Protein AF-A0A7S2GNR3-F1 (afdb_monomer_lite)

Structure (mmCIF, N/CA/C/O backbone):
data_AF-A0A7S2GNR3-F1
#
_entry.id   AF-A0A7S2GNR3-F1
#
loop_
_atom_site.group_PDB
_atom_site.id
_atom_site.type_symbol
_atom_site.label_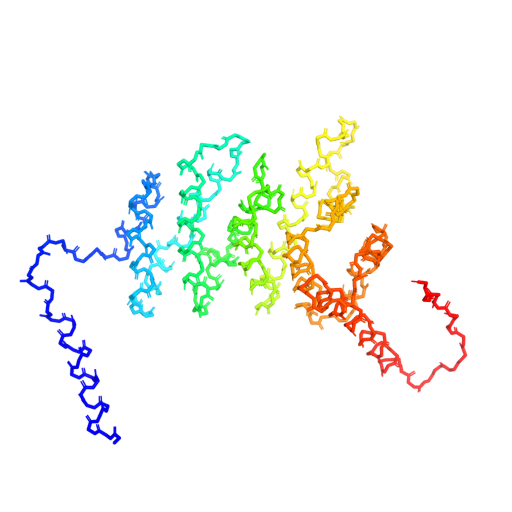atom_id
_atom_site.label_alt_id
_atom_site.label_comp_id
_atom_site.label_asym_id
_atom_site.label_entity_id
_atom_site.label_seq_id
_atom_site.pdbx_PDB_ins_code
_atom_site.Cartn_x
_atom_site.Cartn_y
_atom_site.Cartn_z
_atom_site.occupancy
_atom_site.B_iso_or_equiv
_atom_site.auth_seq_id
_atom_site.auth_comp_id
_atom_site.auth_asym_id
_atom_site.auth_atom_id
_atom_site.pdbx_PDB_model_num
ATOM 1 N N . PRO A 1 1 ? 11.952 -27.493 30.219 1.00 56.25 1 PRO A N 1
ATOM 2 C CA . PRO A 1 1 ? 10.932 -27.307 29.152 1.00 56.25 1 PRO A CA 1
ATOM 3 C C . PRO A 1 1 ? 9.470 -27.302 29.653 1.00 56.25 1 PRO A C 1
ATOM 5 O O . PRO A 1 1 ? 8.784 -26.303 29.473 1.00 56.25 1 PRO A O 1
ATOM 8 N N . ALA A 1 2 ? 8.986 -28.364 30.315 1.00 43.66 2 ALA A N 1
ATOM 9 C CA . ALA A 1 2 ? 7.593 -28.441 30.796 1.00 43.66 2 ALA A CA 1
ATOM 10 C C . ALA A 1 2 ? 7.294 -27.525 32.006 1.00 43.66 2 ALA A C 1
ATOM 12 O O . ALA A 1 2 ? 6.233 -26.910 32.072 1.00 43.66 2 ALA A O 1
ATOM 13 N N . LEU A 1 3 ? 8.254 -27.370 32.926 1.00 43.47 3 LEU A N 1
ATOM 14 C CA . LEU A 1 3 ? 8.173 -26.428 34.055 1.00 43.47 3 LEU A CA 1
ATOM 15 C C . LEU A 1 3 ? 8.111 -24.967 33.590 1.00 43.47 3 LEU A C 1
ATOM 17 O O . LEU A 1 3 ? 7.286 -24.207 34.077 1.00 43.47 3 LEU A O 1
ATOM 21 N N . GLN A 1 4 ? 8.889 -24.619 32.566 1.00 47.41 4 GLN A N 1
ATOM 22 C CA . GLN A 1 4 ? 8.918 -23.280 31.975 1.00 47.41 4 GLN A CA 1
ATOM 23 C C . GLN A 1 4 ? 7.599 -22.945 31.258 1.00 47.41 4 GLN A C 1
ATOM 25 O O . GLN A 1 4 ? 7.071 -21.854 31.424 1.00 47.41 4 GLN A O 1
ATOM 30 N N . LYS A 1 5 ? 6.987 -23.912 30.552 1.00 50.81 5 LYS A N 1
ATOM 31 C CA . LYS A 1 5 ? 5.621 -23.762 30.009 1.00 50.81 5 LYS A CA 1
ATOM 32 C C . LYS A 1 5 ? 4.578 -23.563 31.110 1.00 50.81 5 LYS A C 1
ATOM 34 O O . LYS A 1 5 ? 3.685 -22.738 30.961 1.00 50.81 5 LYS A O 1
ATOM 39 N N . ARG A 1 6 ? 4.696 -24.285 32.228 1.00 49.25 6 ARG A N 1
ATOM 40 C CA . ARG A 1 6 ? 3.775 -24.162 33.367 1.00 49.25 6 ARG A CA 1
ATOM 41 C C . ARG A 1 6 ? 3.927 -22.824 34.097 1.00 49.25 6 ARG A C 1
ATOM 43 O O . ARG A 1 6 ? 2.931 -22.291 34.570 1.00 49.25 6 ARG A O 1
ATOM 50 N N . GLU A 1 7 ? 5.134 -22.272 34.169 1.00 55.88 7 GLU A N 1
ATOM 51 C CA . GLU A 1 7 ? 5.370 -20.927 34.706 1.00 55.88 7 GLU A CA 1
ATOM 52 C C . GLU A 1 7 ? 4.909 -19.823 33.752 1.00 55.88 7 GLU A C 1
ATOM 54 O O . GLU A 1 7 ? 4.290 -18.871 34.214 1.00 55.88 7 GLU A O 1
ATOM 59 N N . MET A 1 8 ? 5.082 -19.985 32.435 1.00 59.69 8 MET A N 1
ATOM 60 C CA . MET A 1 8 ? 4.515 -19.063 31.441 1.00 59.69 8 MET A CA 1
ATOM 61 C C . MET A 1 8 ? 2.981 -19.058 31.473 1.00 59.69 8 MET A C 1
ATOM 63 O O . MET A 1 8 ? 2.379 -17.991 31.476 1.00 59.69 8 MET A O 1
ATOM 67 N N . LEU A 1 9 ? 2.341 -20.228 31.591 1.00 52.69 9 LEU A N 1
ATOM 68 C CA . LEU A 1 9 ? 0.882 -20.345 31.733 1.00 52.69 9 LEU A CA 1
ATOM 69 C C . LEU A 1 9 ? 0.372 -19.743 33.050 1.00 52.69 9 LEU A C 1
ATOM 71 O O . LEU A 1 9 ? -0.677 -19.105 33.073 1.00 52.69 9 LEU A O 1
ATOM 75 N N . LYS A 1 10 ? 1.123 -19.899 34.148 1.00 49.62 10 LYS A N 1
ATOM 76 C CA . LYS A 1 10 ? 0.817 -19.220 35.415 1.00 49.62 10 LYS A CA 1
ATOM 77 C C . LYS A 1 10 ? 1.000 -17.709 35.304 1.00 49.62 10 LYS A C 1
ATOM 79 O O . LYS A 1 10 ? 0.177 -16.984 35.842 1.00 49.62 10 LYS A O 1
ATOM 84 N N . GLY A 1 11 ? 2.031 -17.241 34.599 1.00 50.09 11 GLY A N 1
ATOM 85 C CA . GLY A 1 11 ? 2.239 -15.826 34.292 1.00 50.09 11 GLY A CA 1
ATOM 86 C C . GLY A 1 11 ? 1.092 -15.242 33.470 1.00 50.09 11 GLY A C 1
ATOM 87 O O . GLY A 1 11 ? 0.611 -14.164 33.795 1.00 50.09 11 GLY A O 1
ATOM 88 N N . PHE A 1 12 ? 0.589 -15.991 32.487 1.00 51.47 12 PHE A N 1
ATOM 89 C CA . PHE A 1 12 ? -0.576 -15.628 31.674 1.00 51.47 12 PHE A CA 1
ATOM 90 C C . PHE A 1 12 ? -1.857 -15.535 32.522 1.00 51.47 12 PHE A C 1
ATOM 92 O O . PHE A 1 12 ? -2.560 -14.530 32.493 1.00 51.47 12 PHE A O 1
ATOM 99 N N . ALA A 1 13 ? -2.107 -16.533 33.377 1.00 44.81 13 ALA A N 1
ATOM 100 C CA . ALA A 1 13 ? -3.254 -16.542 34.288 1.00 44.81 13 ALA A CA 1
ATOM 101 C C . ALA A 1 13 ? -3.162 -15.486 35.410 1.00 44.81 13 ALA A C 1
ATOM 103 O O . ALA A 1 13 ? -4.184 -15.007 35.895 1.00 44.81 13 ALA A O 1
ATOM 104 N N . LEU A 1 14 ? -1.948 -15.119 35.837 1.00 45.69 14 LEU A N 1
ATOM 105 C CA . LEU A 1 14 ? -1.708 -14.071 36.835 1.00 45.69 14 LEU A CA 1
ATOM 106 C C . LEU A 1 14 ? -1.802 -12.666 36.235 1.00 45.69 14 LEU A C 1
ATOM 108 O O . LEU A 1 14 ? -2.233 -11.759 36.940 1.00 45.69 14 LEU A O 1
ATOM 112 N N . LYS A 1 15 ? -1.436 -12.482 34.960 1.00 46.03 15 LYS A N 1
ATOM 113 C CA . LYS A 1 15 ? -1.605 -11.207 34.248 1.00 46.03 15 LYS A CA 1
ATOM 114 C C . LYS A 1 15 ? -3.089 -10.887 34.049 1.00 46.03 15 LYS A C 1
ATOM 116 O O . LYS A 1 15 ? -3.489 -9.766 34.320 1.00 46.03 15 LYS A O 1
ATOM 121 N N . ASN A 1 16 ? -3.914 -11.904 33.786 1.00 44.72 16 ASN A N 1
ATOM 122 C CA . ASN A 1 16 ? -5.377 -11.769 33.769 1.00 44.72 16 ASN A CA 1
ATOM 123 C C . ASN A 1 16 ? -6.007 -11.428 35.138 1.00 44.72 16 ASN A C 1
ATOM 125 O O . ASN A 1 16 ? -7.174 -11.063 35.180 1.00 44.72 16 ASN A O 1
ATOM 129 N N . ASN A 1 17 ? -5.274 -11.554 36.253 1.00 38.78 17 ASN A N 1
ATOM 130 C CA . ASN A 1 17 ? -5.811 -11.384 37.613 1.00 38.78 17 ASN A CA 1
ATOM 131 C C . ASN A 1 17 ? -5.160 -10.245 38.424 1.00 38.78 17 ASN A C 1
ATOM 133 O O . ASN A 1 17 ? -5.533 -10.054 39.580 1.00 38.78 17 ASN A O 1
ATOM 137 N N . ARG A 1 18 ? -4.174 -9.512 37.885 1.00 40.47 18 ARG A N 1
ATOM 138 C CA . ARG A 1 18 ? -3.419 -8.482 38.636 1.00 40.47 18 ARG A CA 1
ATOM 139 C C . ARG A 1 18 ? -3.789 -7.025 38.335 1.00 40.47 18 ARG A C 1
ATOM 141 O O . ARG A 1 18 ? -3.204 -6.146 38.960 1.00 40.47 18 ARG A O 1
ATOM 148 N N . ASP A 1 19 ? -4.803 -6.764 37.516 1.00 46.38 19 ASP A N 1
ATOM 149 C CA . ASP A 1 19 ? -5.304 -5.405 37.231 1.00 46.38 19 ASP A CA 1
ATOM 150 C C . ASP A 1 19 ? -6.353 -4.902 38.245 1.00 46.38 19 ASP A C 1
ATOM 152 O O . ASP A 1 19 ? -7.371 -4.316 37.892 1.00 46.38 19 ASP A O 1
ATOM 156 N N . THR A 1 20 ? -6.120 -5.097 39.545 1.00 44.34 20 THR A N 1
ATOM 157 C CA . THR A 1 20 ? -6.990 -4.540 40.606 1.00 44.34 20 THR A CA 1
ATOM 158 C C . THR A 1 20 ? -6.303 -3.430 41.399 1.00 44.34 20 THR A C 1
ATOM 160 O O . THR A 1 20 ? -6.418 -3.382 42.623 1.00 44.34 20 THR A O 1
ATOM 163 N N . GLY A 1 21 ? -5.542 -2.565 40.723 1.00 40.94 21 GLY A N 1
ATOM 164 C CA . GLY A 1 21 ? -4.659 -1.612 41.399 1.00 40.94 21 GLY A CA 1
ATOM 165 C C . GLY A 1 21 ? -4.441 -0.254 40.740 1.00 40.94 21 GLY A C 1
ATOM 166 O O . GLY A 1 21 ? -3.500 0.405 41.147 1.00 40.94 21 GLY A O 1
ATOM 167 N N . ASP A 1 22 ? -5.253 0.151 39.760 1.00 40.34 22 ASP A N 1
ATOM 168 C CA . ASP A 1 22 ? -5.564 1.555 39.424 1.00 40.34 22 ASP A CA 1
ATOM 169 C C . ASP A 1 22 ? -6.717 1.511 38.404 1.00 40.34 22 ASP A C 1
ATOM 171 O O . ASP A 1 22 ? -6.525 1.094 37.263 1.00 40.34 22 ASP A O 1
ATOM 175 N N . SER A 1 23 ? -7.956 1.779 38.829 1.00 40.22 23 SER A N 1
ATOM 176 C CA . SER A 1 23 ? -9.171 1.432 38.069 1.00 40.22 23 SER A CA 1
ATOM 177 C C . SER A 1 23 ? -9.417 2.330 36.846 1.00 40.22 23 SER A C 1
ATOM 179 O O . SER A 1 23 ? -10.419 3.040 36.780 1.00 40.22 23 SER A O 1
ATOM 181 N N . ARG A 1 24 ? -8.570 2.244 35.816 1.00 51.00 24 ARG A N 1
ATOM 182 C CA . ARG A 1 24 ? -9.073 2.293 34.439 1.00 51.00 24 ARG A CA 1
ATOM 183 C C . ARG A 1 24 ? -9.511 0.877 34.109 1.00 51.00 24 ARG A C 1
ATOM 185 O O . ARG A 1 24 ? -8.681 0.011 33.862 1.00 51.00 24 ARG A O 1
ATOM 192 N N . ARG A 1 25 ? -10.820 0.626 34.190 1.00 61.62 25 ARG A N 1
ATOM 193 C CA . ARG A 1 25 ? -11.425 -0.614 33.689 1.00 61.62 25 ARG A CA 1
ATOM 194 C C . ARG A 1 25 ? -10.831 -0.887 32.304 1.00 61.62 25 ARG A C 1
ATOM 196 O O . ARG A 1 25 ? -10.897 0.003 31.458 1.00 61.62 25 ARG A O 1
ATOM 203 N N . ALA A 1 26 ? -10.225 -2.060 32.107 1.00 69.25 26 ALA A N 1
ATOM 204 C CA . ALA A 1 26 ? -9.748 -2.463 30.790 1.00 69.25 26 ALA A CA 1
ATOM 205 C C . ALA A 1 26 ? -10.932 -2.358 29.823 1.00 69.25 26 ALA A C 1
ATOM 207 O O . ALA A 1 26 ? -11.971 -2.985 30.054 1.00 69.25 26 ALA A O 1
ATOM 208 N N . ARG A 1 27 ? -10.813 -1.477 28.826 1.00 83.94 27 ARG A N 1
ATOM 209 C CA . ARG A 1 27 ? -11.884 -1.244 27.859 1.00 83.94 27 ARG A CA 1
ATOM 210 C C . ARG A 1 27 ? -12.087 -2.502 27.031 1.00 83.94 27 ARG A C 1
ATOM 212 O O . ARG A 1 27 ? -11.126 -3.146 26.609 1.00 83.94 27 ARG A O 1
ATOM 219 N N . GLU A 1 28 ? -13.345 -2.847 26.805 1.00 90.19 28 GLU A N 1
ATOM 220 C CA . GLU A 1 28 ? -13.696 -3.958 25.926 1.00 90.19 28 GLU A CA 1
ATOM 221 C C . GLU A 1 28 ? -13.527 -3.558 24.447 1.00 90.19 28 GLU A C 1
ATOM 223 O O . GLU A 1 28 ? -13.664 -2.378 24.116 1.00 90.19 28 GLU A O 1
ATOM 228 N N . PRO A 1 29 ? -13.279 -4.513 23.527 1.00 92.31 29 PRO A N 1
ATOM 229 C CA . PRO A 1 29 ? -13.082 -4.229 22.103 1.00 92.31 29 PRO A CA 1
ATOM 230 C C . PRO A 1 29 ? -14.158 -3.322 21.489 1.00 92.31 29 PRO A C 1
ATOM 232 O O . PRO A 1 29 ? -13.845 -2.414 20.725 1.00 92.31 29 PRO A O 1
ATOM 235 N N . MET A 1 30 ? -15.422 -3.541 21.858 1.00 94.06 30 MET A N 1
ATOM 236 C CA . MET A 1 30 ? -16.567 -2.785 21.348 1.00 94.06 30 MET A CA 1
ATOM 237 C C . MET A 1 30 ? -16.558 -1.316 21.794 1.00 94.06 30 MET A C 1
ATOM 239 O O . MET A 1 30 ? -16.963 -0.447 21.030 1.00 94.06 30 MET A O 1
ATOM 243 N N . GLU A 1 31 ? -16.026 -1.018 22.984 1.00 94.44 31 GLU A N 1
ATOM 244 C CA . GLU A 1 31 ? -15.895 0.362 23.465 1.00 94.44 31 GLU A CA 1
ATOM 245 C C . GLU A 1 31 ? -14.908 1.152 22.594 1.00 94.44 31 GLU A C 1
ATOM 247 O O . GLU A 1 31 ? -15.154 2.316 22.284 1.00 94.44 31 GLU A O 1
ATOM 252 N N . TYR A 1 32 ? -13.819 0.518 22.138 1.00 95.25 32 TYR A N 1
ATOM 253 C CA . TYR A 1 32 ? -12.901 1.153 21.191 1.00 95.25 32 TYR A CA 1
ATOM 254 C C . TYR A 1 32 ? -13.567 1.422 19.843 1.00 95.25 32 TYR A C 1
ATOM 256 O O . TYR A 1 32 ? -13.359 2.496 19.285 1.00 95.25 32 TYR A O 1
ATOM 264 N N . VAL A 1 33 ? -14.386 0.497 19.331 1.00 95.69 33 VAL A N 1
ATOM 265 C CA . VAL A 1 33 ? -15.124 0.717 18.076 1.00 95.69 33 VAL A CA 1
ATOM 266 C C . VAL A 1 33 ? -16.038 1.937 18.192 1.00 95.69 33 VAL A C 1
ATOM 268 O O . VAL A 1 33 ? -15.947 2.840 17.365 1.00 95.69 33 VAL A O 1
ATOM 271 N N . GLU A 1 34 ? -16.837 2.029 19.258 1.00 95.25 34 GLU A N 1
ATOM 272 C CA . GLU A 1 34 ? -17.737 3.170 19.467 1.00 95.25 34 GLU A CA 1
ATOM 273 C C . GLU A 1 34 ? -17.001 4.515 19.564 1.00 95.25 34 GLU A C 1
ATOM 275 O O . GLU A 1 34 ? -17.527 5.544 19.137 1.00 95.25 34 GLU A O 1
ATOM 280 N N . ILE A 1 35 ? -15.799 4.527 20.149 1.00 95.00 35 ILE A N 1
ATOM 281 C CA . ILE A 1 35 ? -14.952 5.725 20.224 1.00 95.00 35 ILE A CA 1
ATOM 282 C C . ILE A 1 35 ? -14.442 6.103 18.829 1.00 95.00 35 ILE A C 1
ATOM 284 O O . ILE A 1 35 ? -14.519 7.267 18.436 1.00 95.00 35 ILE A O 1
ATOM 288 N N . LEU A 1 36 ? -13.957 5.125 18.060 1.00 96.00 36 LEU A N 1
ATOM 289 C CA . LEU A 1 36 ? -13.446 5.338 16.704 1.00 96.00 36 LEU A CA 1
ATOM 290 C C . LEU A 1 36 ? -14.533 5.844 15.742 1.00 96.00 36 LEU A C 1
ATOM 292 O O . LEU A 1 36 ? -14.248 6.657 14.864 1.00 96.00 36 LEU A O 1
ATOM 296 N N . GLU A 1 37 ? -15.783 5.422 15.929 1.00 94.56 37 GLU A N 1
ATOM 297 C CA . GLU A 1 37 ? -16.927 5.906 15.148 1.00 94.56 37 GLU A CA 1
ATOM 298 C C . GLU A 1 37 ? -17.309 7.364 15.467 1.00 94.56 37 GLU A C 1
ATOM 300 O O . GLU A 1 37 ? -17.886 8.054 14.624 1.00 94.56 37 GLU A O 1
ATOM 305 N N . LYS A 1 38 ? -16.967 7.866 16.662 1.00 93.75 38 LYS A N 1
ATOM 306 C CA . LYS A 1 38 ? -17.355 9.196 17.173 1.00 93.75 38 LYS A CA 1
ATOM 307 C C . LYS A 1 38 ? -16.256 10.257 17.036 1.00 93.75 38 LYS A C 1
ATOM 309 O O . LYS A 1 38 ? -16.197 11.176 17.844 1.00 93.75 38 LYS A O 1
ATOM 314 N N . ASP A 1 39 ? -15.431 10.170 15.992 1.00 91.38 39 ASP A N 1
ATOM 315 C CA . ASP A 1 39 ? -14.328 11.109 15.721 1.00 91.38 39 ASP A CA 1
ATOM 316 C C . ASP A 1 39 ? -13.281 11.163 16.857 1.00 91.38 39 ASP A C 1
ATOM 318 O O . ASP A 1 39 ? -13.197 12.146 17.592 1.00 91.38 39 ASP A O 1
ATOM 322 N N . PRO A 1 40 ? -12.445 10.122 16.993 1.00 95.19 40 PRO A N 1
ATOM 323 C CA . PRO A 1 40 ? -11.603 9.908 18.163 1.00 95.19 40 PRO A CA 1
ATOM 324 C C . PRO A 1 40 ? -10.491 10.950 18.271 1.00 95.19 40 PRO A C 1
ATOM 326 O O . PRO A 1 40 ? -9.827 11.288 17.287 1.00 95.19 40 PRO A O 1
ATOM 329 N N . THR A 1 41 ? -10.222 11.413 19.482 1.00 95.75 41 THR A N 1
ATOM 330 C CA . THR A 1 41 ? -9.065 12.254 19.799 1.00 95.75 41 THR A CA 1
ATOM 331 C C . THR A 1 41 ? -7.741 11.514 19.562 1.00 95.75 41 THR A C 1
ATOM 333 O O . THR A 1 41 ? -7.693 10.292 19.399 1.00 95.75 41 THR A O 1
ATOM 336 N N . LEU A 1 42 ? -6.627 12.257 19.534 1.00 95.75 42 LEU A N 1
ATOM 337 C CA . LEU A 1 42 ? -5.297 11.654 19.397 1.00 95.75 42 LEU A CA 1
ATOM 338 C C . LEU A 1 42 ? -4.986 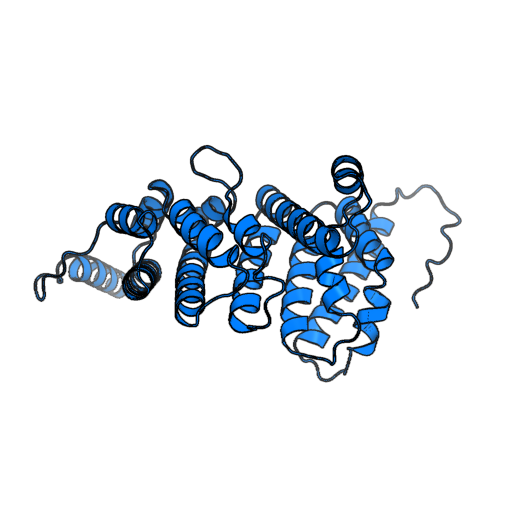10.680 20.545 1.00 95.75 42 LEU A C 1
ATOM 340 O O . LEU A 1 42 ? -4.435 9.609 20.293 1.00 95.75 42 LEU A O 1
ATOM 344 N N . ASP A 1 43 ? -5.374 11.029 21.772 1.00 95.38 43 ASP A N 1
ATOM 345 C CA . ASP A 1 43 ? -5.148 10.198 22.958 1.00 95.38 43 ASP A CA 1
ATOM 346 C C . ASP A 1 43 ? -5.950 8.893 22.892 1.00 95.38 43 ASP A C 1
ATOM 348 O O . ASP A 1 43 ? -5.419 7.828 23.195 1.00 95.38 43 ASP A O 1
ATOM 352 N N . GLU A 1 44 ? -7.199 8.948 22.422 1.00 95.88 44 GLU A N 1
ATOM 353 C CA . GLU A 1 44 ? -8.039 7.760 22.225 1.00 95.88 44 GLU A CA 1
ATOM 354 C C . GLU A 1 44 ? -7.481 6.830 21.140 1.00 95.88 44 GLU A C 1
ATOM 356 O O . GLU A 1 44 ? -7.475 5.608 21.307 1.00 95.88 44 GLU A O 1
ATOM 361 N N . LEU A 1 45 ? -6.948 7.392 20.048 1.00 96.06 45 LEU A N 1
ATOM 362 C CA . LEU A 1 45 ? -6.260 6.616 19.014 1.00 96.06 45 LEU A CA 1
ATOM 363 C C . LEU A 1 45 ? -4.965 5.988 19.539 1.00 96.06 45 LEU A C 1
ATOM 365 O O . LEU A 1 45 ? -4.690 4.827 19.243 1.00 96.06 45 LEU A O 1
ATOM 369 N N . ALA A 1 46 ? -4.176 6.725 20.322 1.00 94.50 46 ALA A N 1
ATOM 370 C CA . ALA A 1 46 ? -2.947 6.214 20.925 1.00 94.50 46 ALA A CA 1
ATOM 371 C C . ALA A 1 46 ? -3.231 5.109 21.958 1.00 94.50 46 ALA A C 1
ATOM 373 O O . ALA A 1 46 ? -2.505 4.115 22.025 1.00 94.50 46 ALA A O 1
ATOM 374 N N . GLU A 1 47 ? -4.314 5.239 22.726 1.00 94.12 47 GLU A N 1
ATOM 375 C CA . GLU A 1 47 ? -4.781 4.205 23.648 1.00 94.12 47 GLU A CA 1
ATOM 376 C C . GLU A 1 47 ? -5.224 2.947 22.890 1.00 94.12 47 GLU A C 1
ATOM 378 O O . GLU A 1 47 ? -4.781 1.848 23.223 1.00 94.12 47 GLU A O 1
ATOM 383 N N . CYS A 1 48 ? -6.019 3.102 21.823 1.00 95.06 48 CYS A N 1
ATOM 384 C CA . CYS A 1 48 ? -6.414 1.996 20.946 1.00 95.06 48 CYS A CA 1
ATOM 385 C C . CYS A 1 48 ? -5.197 1.309 20.310 1.00 95.06 48 CYS A C 1
ATOM 387 O O . CYS A 1 48 ? -5.139 0.083 20.238 1.00 95.06 48 CYS A O 1
ATOM 389 N N . GLN A 1 49 ? -4.206 2.088 19.871 1.00 94.12 49 GLN A N 1
ATOM 390 C CA . GLN A 1 49 ? -2.960 1.573 19.313 1.00 94.12 49 GLN A CA 1
ATOM 391 C C . GLN A 1 49 ? -2.200 0.735 20.344 1.00 94.12 49 GLN A C 1
ATOM 393 O O . GLN A 1 49 ? -1.753 -0.370 20.032 1.00 94.12 49 GLN A O 1
ATOM 398 N N . SER A 1 50 ? -2.026 1.265 21.559 1.00 92.38 50 SER A N 1
ATOM 399 C CA . SER A 1 50 ? -1.340 0.550 22.635 1.00 92.38 50 SER A CA 1
ATOM 400 C C . SER A 1 50 ? -2.064 -0.748 22.967 1.00 92.38 50 SER A C 1
ATOM 402 O O . SER A 1 50 ? -1.411 -1.777 23.107 1.00 92.38 50 SER A O 1
ATOM 404 N N . TRP A 1 51 ? -3.395 -0.703 23.045 1.00 94.19 51 TRP A N 1
ATOM 405 C CA . TRP A 1 51 ? -4.228 -1.870 23.302 1.00 94.19 51 TRP A CA 1
ATOM 406 C C . TRP A 1 51 ? -4.042 -2.938 22.215 1.00 94.19 51 TRP A C 1
ATOM 408 O O . TRP A 1 51 ? -3.607 -4.046 22.519 1.00 94.19 51 TRP A O 1
ATOM 418 N N . LEU A 1 52 ? -4.217 -2.584 20.935 1.00 92.94 52 LEU A N 1
ATOM 419 C CA . LEU A 1 52 ? -4.021 -3.504 19.803 1.00 92.94 52 LEU A CA 1
ATOM 420 C C . LEU A 1 52 ? -2.612 -4.112 19.744 1.00 92.94 52 LEU A C 1
ATOM 422 O O . LEU A 1 52 ? -2.442 -5.219 19.243 1.00 92.94 52 LEU A O 1
ATOM 426 N N . ALA A 1 53 ? -1.592 -3.399 20.224 1.00 89.38 53 ALA A N 1
ATOM 427 C CA . ALA A 1 53 ? -0.214 -3.879 20.210 1.00 89.38 53 ALA A CA 1
ATOM 428 C C . ALA A 1 53 ? 0.108 -4.885 21.329 1.00 89.38 53 ALA A C 1
ATOM 430 O O . ALA A 1 53 ? 1.088 -5.623 21.204 1.00 89.38 53 ALA A O 1
ATOM 431 N N . THR A 1 54 ? -0.654 -4.890 22.427 1.00 89.19 54 THR A N 1
ATOM 432 C CA . THR A 1 54 ? -0.356 -5.704 23.619 1.00 89.19 54 THR A CA 1
ATOM 433 C C . THR A 1 54 ? -1.378 -6.791 23.915 1.00 89.19 54 THR A C 1
ATOM 435 O O . THR A 1 54 ? -1.083 -7.686 24.711 1.00 89.19 54 THR A O 1
ATOM 438 N N . GLU A 1 55 ? -2.566 -6.696 23.326 1.00 90.81 55 GLU A N 1
ATOM 439 C CA . GLU A 1 55 ? -3.682 -7.575 23.643 1.00 90.81 55 GLU A CA 1
ATOM 440 C C . GLU A 1 55 ? -3.576 -8.949 22.961 1.00 90.81 55 GLU A C 1
ATOM 442 O O . GLU A 1 55 ? -2.746 -9.199 22.086 1.00 90.81 55 GLU A O 1
ATOM 447 N N . THR A 1 56 ? -4.411 -9.888 23.402 1.00 90.56 56 THR A N 1
ATOM 448 C CA . THR A 1 56 ? -4.471 -11.236 22.832 1.00 90.56 56 THR A CA 1
ATOM 449 C C . THR A 1 56 ? -5.089 -11.253 21.431 1.00 90.56 56 THR A C 1
ATOM 451 O O . THR A 1 56 ? -5.977 -10.461 21.112 1.00 90.56 56 THR A O 1
ATOM 454 N N . ILE A 1 57 ? -4.690 -12.240 20.623 1.00 89.75 57 ILE A N 1
ATOM 455 C CA . ILE A 1 57 ? -5.250 -12.479 19.282 1.00 89.75 57 ILE A CA 1
ATOM 456 C C . ILE A 1 57 ? -6.781 -12.631 19.339 1.00 89.75 57 ILE A C 1
ATOM 458 O O . ILE A 1 57 ? -7.483 -12.104 18.484 1.00 89.75 57 ILE A O 1
ATOM 462 N N . GLU A 1 58 ? -7.319 -13.288 20.372 1.00 92.00 58 GLU A N 1
ATOM 463 C CA . GLU A 1 58 ? -8.767 -13.460 20.555 1.00 92.00 58 GLU A CA 1
ATOM 464 C C . GLU A 1 58 ? -9.495 -12.114 20.703 1.00 92.00 58 GLU A C 1
ATOM 466 O O . GLU A 1 58 ? -10.513 -11.873 20.055 1.00 92.00 58 GLU A O 1
ATOM 471 N N . LYS A 1 59 ? -8.956 -11.196 21.511 1.00 92.25 59 LYS A N 1
ATOM 472 C CA . LYS A 1 59 ? -9.518 -9.848 21.676 1.00 92.25 59 LYS A CA 1
ATOM 473 C C . LYS A 1 59 ? -9.373 -9.004 20.412 1.00 92.25 59 LYS A C 1
ATOM 475 O O . LYS A 1 59 ? -10.299 -8.270 20.074 1.00 92.25 59 LYS A O 1
ATOM 480 N N . MET A 1 60 ? -8.266 -9.139 19.682 1.00 91.88 60 MET A N 1
ATOM 481 C CA . MET A 1 60 ? -8.112 -8.501 18.370 1.00 91.88 60 MET A CA 1
ATOM 482 C C . MET A 1 60 ? -9.148 -9.020 17.365 1.00 91.88 60 MET A C 1
ATOM 484 O O . MET A 1 60 ? -9.734 -8.233 16.626 1.00 91.88 60 MET A O 1
ATOM 488 N N . GLN A 1 61 ? -9.433 -10.324 17.363 1.00 92.25 61 GLN A N 1
ATOM 489 C CA . GLN A 1 61 ? -10.493 -10.901 16.535 1.00 92.25 61 GLN A CA 1
ATOM 490 C C . GLN A 1 61 ? -11.872 -10.368 16.931 1.00 92.25 61 GLN A C 1
ATOM 492 O O . GLN A 1 61 ? -12.649 -10.014 16.049 1.00 92.25 61 GLN A O 1
ATOM 497 N N . GLN A 1 62 ? -12.164 -10.239 18.229 1.00 94.12 62 GLN A N 1
ATOM 498 C CA . GLN A 1 62 ? -13.405 -9.614 18.706 1.00 94.12 62 GLN A CA 1
ATOM 499 C C . GLN A 1 62 ? -13.517 -8.150 18.254 1.00 94.12 62 GLN A C 1
ATOM 501 O O . GLN A 1 62 ? -14.582 -7.729 17.814 1.00 94.12 62 GLN A O 1
ATOM 506 N N . PHE A 1 63 ? -12.422 -7.383 18.301 1.00 95.06 63 PHE A N 1
ATOM 507 C CA . PHE A 1 63 ? -12.377 -6.008 17.790 1.00 95.06 63 PHE A CA 1
ATOM 508 C C . PHE A 1 63 ? -12.686 -5.941 16.292 1.00 95.06 63 PHE A C 1
ATOM 510 O O . PHE A 1 63 ? -13.502 -5.133 15.853 1.00 95.06 63 PHE A O 1
ATOM 517 N N . VAL A 1 64 ? -12.065 -6.822 15.506 1.00 93.88 64 VAL A N 1
ATOM 518 C CA . VAL A 1 64 ? -12.308 -6.933 14.064 1.00 93.88 64 VAL A CA 1
ATOM 519 C C . VAL A 1 64 ? -13.765 -7.307 13.773 1.00 93.88 64 VAL A C 1
ATOM 521 O O . VAL A 1 64 ? -14.409 -6.649 12.961 1.00 93.88 64 VAL A O 1
ATOM 524 N N . GLN A 1 65 ? -14.308 -8.312 14.466 1.00 92.00 65 GLN A N 1
ATOM 525 C CA . GLN A 1 65 ? -15.702 -8.753 14.319 1.00 92.00 65 GLN A CA 1
ATOM 526 C C . GLN A 1 65 ? -16.707 -7.666 14.706 1.00 92.00 65 GLN A C 1
ATOM 528 O O . GLN A 1 65 ? -17.778 -7.585 14.112 1.00 92.00 65 GLN A O 1
ATOM 533 N N . ALA A 1 66 ? -16.352 -6.811 15.666 1.00 92.62 66 ALA A N 1
ATOM 534 C CA . ALA A 1 66 ? -17.151 -5.658 16.059 1.00 92.62 66 ALA A CA 1
ATOM 535 C C . ALA A 1 66 ? -17.087 -4.491 15.052 1.00 92.62 66 ALA A C 1
ATOM 537 O O . ALA A 1 66 ? -17.700 -3.462 15.299 1.00 92.62 66 ALA A O 1
ATOM 538 N N . GLY A 1 67 ? -16.366 -4.621 13.931 1.00 92.12 67 GLY A N 1
ATOM 539 C CA . GLY A 1 67 ? -16.244 -3.567 12.919 1.00 92.12 67 GLY A CA 1
ATOM 540 C C . GLY A 1 67 ? -15.079 -2.604 13.153 1.00 92.12 67 GLY A C 1
ATOM 541 O O . GLY A 1 67 ? -15.009 -1.552 12.521 1.00 92.12 67 GLY A O 1
ATOM 542 N N . GLY A 1 68 ? -14.125 -2.949 14.020 1.00 94.44 68 GLY A N 1
ATOM 543 C CA . GLY A 1 68 ? -13.022 -2.060 14.373 1.00 94.44 68 GLY A CA 1
ATOM 544 C C . GLY A 1 68 ? -12.116 -1.659 13.203 1.00 94.44 68 GLY A C 1
ATOM 545 O O . GLY A 1 68 ? -11.675 -0.512 13.146 1.00 94.44 68 GLY A O 1
ATOM 546 N N . SER A 1 69 ? -11.883 -2.542 12.221 1.00 93.50 69 SER A N 1
ATOM 547 C CA . SER A 1 69 ? -11.137 -2.171 11.003 1.00 93.50 69 SER A CA 1
ATOM 548 C C . SER A 1 69 ? -11.886 -1.123 10.175 1.00 93.50 69 SER A C 1
ATOM 550 O O . SER A 1 69 ? -11.274 -0.163 9.709 1.00 93.50 69 SER A O 1
ATOM 552 N N . ALA A 1 70 ? -13.207 -1.267 10.043 1.00 92.62 70 ALA A N 1
ATOM 553 C CA . ALA A 1 70 ? -14.067 -0.326 9.336 1.00 92.62 70 ALA A CA 1
ATOM 554 C C . ALA A 1 70 ? -14.150 1.023 10.067 1.00 92.62 70 ALA A C 1
ATOM 556 O O . ALA A 1 70 ? -14.104 2.069 9.421 1.00 92.62 70 ALA A O 1
ATOM 557 N N . ALA A 1 71 ? -14.180 1.019 11.402 1.00 94.88 71 ALA A N 1
ATOM 558 C CA . ALA A 1 71 ? -14.128 2.244 12.193 1.00 94.88 71 ALA A CA 1
ATOM 559 C C . ALA A 1 71 ? -12.798 2.994 11.990 1.00 94.88 71 ALA A C 1
ATOM 561 O O . ALA A 1 71 ? -12.801 4.199 11.736 1.00 94.88 71 ALA A O 1
ATOM 562 N N . ILE A 1 72 ? -11.658 2.285 11.989 1.00 95.06 72 ILE A N 1
ATOM 563 C CA . ILE A 1 72 ? -10.352 2.884 11.654 1.00 95.06 72 ILE A CA 1
ATOM 564 C C . ILE A 1 72 ? -10.350 3.421 10.214 1.00 95.06 72 ILE A C 1
ATOM 566 O O . ILE A 1 72 ? -9.867 4.530 9.974 1.00 95.06 72 ILE A O 1
ATOM 570 N N . ALA A 1 73 ? -10.921 2.676 9.262 1.00 92.44 73 ALA A N 1
ATOM 571 C CA . ALA A 1 73 ? -11.074 3.126 7.880 1.00 92.44 73 ALA A CA 1
ATOM 572 C C . ALA A 1 73 ? -11.901 4.417 7.791 1.00 92.44 73 ALA A C 1
ATOM 574 O O . ALA A 1 73 ? -11.533 5.319 7.052 1.00 92.44 73 ALA A O 1
ATOM 575 N N . GLY A 1 74 ? -12.971 4.550 8.580 1.00 93.00 74 GLY A N 1
ATOM 576 C CA . GLY A 1 74 ? -13.788 5.764 8.646 1.00 93.00 74 GLY A CA 1
ATOM 577 C C . GLY A 1 74 ? -13.006 6.987 9.134 1.00 93.00 74 GLY A C 1
ATOM 578 O O . GLY A 1 74 ? -13.112 8.067 8.547 1.00 93.00 74 GLY A O 1
ATOM 579 N N . VAL A 1 75 ? -12.164 6.812 10.159 1.00 94.38 75 VAL A N 1
ATOM 580 C CA . VAL A 1 75 ? -11.251 7.865 10.640 1.00 94.38 75 VAL A CA 1
ATOM 581 C C . VAL A 1 75 ? -10.275 8.273 9.537 1.00 94.38 75 VAL A C 1
ATOM 583 O O . VAL A 1 75 ? -10.102 9.464 9.270 1.00 94.38 75 VAL A O 1
ATOM 586 N N . LEU A 1 76 ? -9.661 7.291 8.872 1.00 93.38 76 LEU A N 1
ATOM 587 C CA . LEU A 1 76 ? -8.712 7.533 7.790 1.00 93.38 76 LEU A CA 1
ATOM 588 C C . LEU A 1 76 ? -9.380 8.204 6.596 1.00 93.38 76 LEU A C 1
ATOM 590 O O . LEU A 1 76 ? -8.862 9.215 6.151 1.00 93.38 76 LEU A O 1
ATOM 594 N N . ALA A 1 77 ? -10.537 7.739 6.133 1.00 90.44 77 ALA A N 1
ATOM 595 C CA . ALA A 1 77 ? -11.281 8.355 5.037 1.00 90.44 77 ALA A CA 1
ATOM 596 C C . ALA A 1 77 ? -11.572 9.836 5.320 1.00 90.44 77 ALA A C 1
ATOM 598 O O . ALA A 1 77 ? -11.348 10.700 4.471 1.00 90.44 77 ALA A O 1
ATOM 599 N N . LYS A 1 78 ? -12.009 10.156 6.546 1.00 91.44 78 LYS A N 1
ATOM 600 C CA . LYS A 1 78 ? -12.292 11.538 6.954 1.00 91.44 78 LYS A CA 1
ATOM 601 C C . LYS A 1 78 ? -11.040 12.414 6.926 1.00 91.44 78 LYS A C 1
ATOM 603 O O . LYS A 1 78 ? -11.075 13.503 6.360 1.00 91.44 78 LYS A O 1
ATOM 608 N N . LEU A 1 79 ? -9.951 11.965 7.549 1.00 91.88 79 LEU A N 1
ATOM 609 C CA . LEU A 1 79 ? -8.715 12.748 7.659 1.00 91.88 79 LEU A CA 1
ATOM 610 C C . LEU A 1 79 ? -7.935 12.785 6.338 1.00 91.88 79 LEU A C 1
ATOM 612 O O . LEU A 1 79 ? -7.255 13.772 6.039 1.00 91.88 79 LEU A O 1
ATOM 616 N N . CYS A 1 80 ? -8.036 11.724 5.535 1.00 90.00 80 CYS A N 1
ATOM 617 C CA . CYS A 1 80 ? -7.284 11.596 4.300 1.00 90.00 80 CYS A CA 1
ATOM 618 C C . CYS A 1 80 ? -7.870 12.448 3.168 1.00 90.00 80 CYS A C 1
ATOM 620 O O . CYS A 1 80 ? -7.108 13.018 2.389 1.00 90.00 80 CYS A O 1
ATOM 622 N N . HIS A 1 81 ? -9.189 12.656 3.160 1.00 87.31 81 HIS A N 1
ATOM 623 C CA . HIS A 1 81 ? -9.864 13.542 2.210 1.00 87.31 81 HIS A CA 1
ATOM 624 C C . HIS A 1 81 ? -9.590 15.041 2.410 1.00 87.31 81 HIS A C 1
ATOM 626 O O . HIS A 1 81 ? -9.881 15.832 1.511 1.00 87.31 81 HIS A O 1
ATOM 632 N N . LEU A 1 82 ? -9.032 15.455 3.552 1.00 85.12 82 LEU A N 1
ATOM 633 C CA . LEU A 1 82 ? -8.680 16.854 3.790 1.00 85.12 82 LEU A CA 1
ATOM 634 C C . LEU A 1 82 ? -7.495 17.262 2.904 1.00 85.12 82 LEU A C 1
ATOM 636 O O . LEU A 1 82 ? -6.407 16.700 3.026 1.00 85.12 82 LEU A O 1
ATOM 640 N N . SER A 1 83 ? -7.696 18.275 2.056 1.00 79.12 83 SER A N 1
ATOM 641 C CA . SER A 1 83 ? -6.633 18.862 1.225 1.00 79.12 83 SER A CA 1
ATOM 642 C C . SER A 1 83 ? -5.582 19.605 2.048 1.00 79.12 83 SER A C 1
ATOM 644 O O . SER A 1 83 ? -4.407 19.617 1.701 1.00 79.12 83 SER A O 1
ATOM 646 N N . MET A 1 84 ? -5.999 20.200 3.167 1.00 83.12 84 MET A N 1
ATOM 647 C CA . MET A 1 84 ? -5.125 20.857 4.132 1.00 83.12 84 MET A CA 1
ATOM 648 C C . MET A 1 84 ? -5.277 20.167 5.482 1.00 83.12 84 MET A C 1
ATOM 650 O O . MET A 1 84 ? -6.370 20.139 6.048 1.00 83.12 84 MET A O 1
ATOM 654 N N . ARG A 1 85 ? -4.177 19.623 6.003 1.00 88.62 85 ARG A N 1
ATOM 655 C CA . ARG A 1 85 ? -4.144 18.922 7.291 1.00 88.62 85 ARG A CA 1
ATOM 656 C C . ARG A 1 85 ? -3.423 19.750 8.333 1.00 88.62 85 ARG A C 1
ATOM 658 O O . ARG A 1 85 ? -2.342 20.279 8.081 1.00 88.62 85 ARG A O 1
ATOM 665 N N . SER A 1 86 ? -3.991 19.815 9.530 1.00 91.88 86 SER A N 1
ATOM 666 C CA . SER A 1 86 ? -3.257 20.313 10.685 1.00 91.88 86 SER A CA 1
ATOM 667 C C . SER A 1 86 ? -2.200 19.296 11.137 1.00 91.88 86 SER A C 1
ATOM 669 O O . SER A 1 86 ? -2.215 18.116 10.766 1.00 91.88 86 SER A O 1
ATOM 671 N N . HIS A 1 87 ? -1.278 19.740 11.994 1.00 91.88 87 HIS A N 1
ATOM 672 C CA . HIS A 1 87 ? -0.333 18.831 12.646 1.00 91.88 87 HIS A CA 1
ATOM 673 C C . HIS A 1 87 ? -1.058 17.751 13.469 1.00 91.88 87 HIS A C 1
ATOM 675 O O . HIS A 1 87 ? -0.668 16.587 13.435 1.00 91.88 87 HIS A O 1
ATOM 681 N N . SER A 1 88 ? -2.158 18.121 14.134 1.00 94.06 88 SER A N 1
ATOM 682 C CA . SER A 1 88 ? -3.001 17.188 14.890 1.00 94.06 88 SER A CA 1
ATOM 683 C C . SER A 1 88 ? -3.627 16.124 13.983 1.00 94.06 88 SER A C 1
ATOM 685 O O . SER A 1 88 ? -3.579 14.938 14.302 1.00 94.06 88 SER A O 1
ATOM 687 N N . ASP A 1 89 ? -4.130 16.510 12.805 1.00 93.44 89 ASP A N 1
ATOM 688 C CA . ASP A 1 89 ? -4.693 15.554 11.840 1.00 93.44 89 ASP A CA 1
ATOM 689 C C . ASP A 1 89 ? -3.636 14.551 11.376 1.00 93.44 89 ASP A C 1
ATOM 691 O O . ASP A 1 89 ? -3.893 13.352 11.321 1.00 93.44 89 ASP A O 1
ATOM 695 N N . THR A 1 90 ? -2.417 15.030 11.120 1.00 93.12 90 THR A N 1
ATOM 696 C CA . THR A 1 90 ? -1.276 14.182 10.747 1.00 93.12 90 THR A CA 1
ATOM 697 C C . THR A 1 90 ? -0.961 13.163 11.843 1.00 93.12 90 THR A C 1
ATOM 699 O O . THR A 1 90 ? -0.835 11.976 11.555 1.00 93.12 90 THR A O 1
ATOM 702 N N . GLN A 1 91 ? -0.905 13.592 13.107 1.00 94.94 91 GLN A N 1
ATOM 703 C CA . GLN A 1 91 ? -0.672 12.693 14.242 1.00 94.94 91 GLN A CA 1
ATOM 704 C C . GLN A 1 91 ? -1.796 11.662 14.409 1.00 94.94 91 GLN A C 1
ATOM 706 O O . GLN A 1 91 ? -1.527 10.495 14.698 1.00 94.94 91 GLN A O 1
ATOM 711 N N . ARG A 1 92 ? -3.055 12.062 14.189 1.00 95.75 92 ARG A N 1
ATOM 712 C CA . ARG A 1 92 ? -4.206 11.148 14.229 1.00 95.75 92 ARG A CA 1
ATOM 713 C C . ARG A 1 92 ? -4.134 10.108 13.110 1.00 95.75 92 ARG A C 1
ATOM 715 O O . ARG A 1 92 ? -4.348 8.929 13.386 1.00 95.75 92 ARG A O 1
ATOM 722 N N . ILE A 1 93 ? -3.766 10.509 11.889 1.00 94.62 93 ILE A N 1
ATOM 723 C CA . ILE A 1 93 ? -3.523 9.574 10.777 1.00 94.62 93 ILE A CA 1
ATOM 724 C C . ILE A 1 93 ? -2.409 8.597 11.155 1.00 94.62 93 ILE A C 1
ATOM 726 O O . ILE A 1 93 ? -2.590 7.392 11.017 1.00 94.62 93 ILE A O 1
ATOM 730 N N . GLU A 1 94 ? -1.277 9.078 11.674 1.00 94.31 94 GLU A N 1
ATOM 731 C CA . GLU A 1 94 ? -0.180 8.197 12.082 1.00 94.31 94 GLU A CA 1
ATOM 732 C C . GLU A 1 94 ? -0.611 7.171 13.138 1.00 94.31 94 GLU A C 1
ATOM 734 O O . GLU A 1 94 ? -0.280 5.990 13.015 1.00 94.31 94 GLU A O 1
ATOM 739 N N . SER A 1 95 ? -1.360 7.585 14.164 1.00 95.38 95 SER A N 1
ATOM 740 C CA . SER A 1 95 ? -1.868 6.659 15.184 1.00 95.38 95 SER A CA 1
ATOM 741 C C . SER A 1 95 ? -2.861 5.650 14.599 1.00 95.38 95 SER A C 1
ATOM 743 O O . SER A 1 95 ? -2.725 4.456 14.860 1.00 95.38 95 SER A O 1
ATOM 745 N N . ALA A 1 96 ? -3.782 6.079 13.730 1.00 95.75 96 ALA A N 1
ATOM 746 C CA . ALA A 1 96 ? -4.691 5.176 13.018 1.00 95.75 96 ALA A CA 1
ATOM 747 C C . ALA A 1 96 ? -3.933 4.166 12.131 1.00 95.75 96 ALA A C 1
ATOM 749 O O . ALA A 1 96 ? -4.242 2.973 12.128 1.00 95.75 96 ALA A O 1
ATOM 750 N N . MET A 1 97 ? -2.873 4.606 11.446 1.00 94.19 97 MET A N 1
ATOM 751 C CA . MET A 1 97 ? -1.998 3.732 10.659 1.00 94.19 97 MET A CA 1
ATOM 752 C C . MET A 1 97 ? -1.251 2.718 11.524 1.00 94.19 97 MET A C 1
ATOM 754 O O . MET A 1 97 ? -1.074 1.571 11.114 1.00 94.19 97 MET A O 1
ATOM 758 N N . ARG A 1 98 ? -0.821 3.101 12.732 1.00 94.38 98 ARG A N 1
ATOM 759 C CA . ARG A 1 98 ? -0.208 2.164 13.683 1.00 94.38 98 ARG A CA 1
ATOM 760 C C . ARG A 1 98 ? -1.217 1.125 14.181 1.00 94.38 98 ARG A C 1
ATOM 762 O O . ARG A 1 98 ? -0.832 -0.035 14.314 1.00 94.38 98 ARG A O 1
ATOM 769 N N . CYS A 1 99 ? -2.488 1.493 14.374 1.00 95.38 99 CYS A N 1
ATOM 770 C CA . CYS A 1 99 ? -3.560 0.532 14.658 1.00 95.38 99 CYS A CA 1
ATOM 771 C C . CYS A 1 99 ? -3.715 -0.487 13.519 1.00 95.38 99 CYS A C 1
ATOM 773 O O . CYS A 1 99 ? -3.686 -1.690 13.770 1.00 95.38 99 CYS A O 1
ATOM 775 N N . LEU A 1 100 ? -3.790 -0.033 12.261 1.00 94.38 100 LEU A N 1
ATOM 776 C CA . LEU A 1 100 ? -3.857 -0.943 11.109 1.00 94.38 100 LEU A CA 1
ATOM 777 C C . LEU A 1 100 ? -2.628 -1.849 11.015 1.00 94.38 100 LEU A C 1
ATOM 779 O O . LEU A 1 100 ? -2.772 -3.056 10.844 1.00 94.38 100 LEU A O 1
ATOM 783 N N . LYS A 1 101 ? -1.421 -1.298 11.197 1.00 92.75 101 LYS A N 1
ATOM 784 C CA . LYS A 1 101 ? -0.170 -2.074 11.220 1.00 92.75 101 LYS A CA 1
ATOM 785 C C . LYS A 1 101 ? -0.149 -3.140 12.318 1.00 92.75 101 LYS A C 1
ATOM 787 O O . LYS A 1 101 ? 0.533 -4.147 12.155 1.00 92.75 101 LYS A O 1
ATOM 792 N N . ALA A 1 102 ? -0.838 -2.926 13.438 1.00 92.44 102 ALA A N 1
ATOM 793 C CA . ALA A 1 102 ? -0.999 -3.949 14.467 1.00 92.44 102 ALA A CA 1
ATOM 794 C C . ALA A 1 102 ? -1.975 -5.046 14.016 1.00 92.44 102 ALA A C 1
ATOM 796 O O . ALA A 1 102 ? -1.661 -6.222 14.175 1.00 92.44 102 ALA A O 1
ATOM 797 N N . LEU A 1 103 ? -3.098 -4.675 13.391 1.00 92.56 103 LEU A N 1
ATOM 798 C CA . LEU A 1 103 ? -4.106 -5.620 12.899 1.00 92.56 103 LEU A CA 1
ATOM 799 C C . LEU A 1 103 ? -3.576 -6.546 11.802 1.00 92.56 103 LEU A C 1
ATOM 801 O O . LEU A 1 103 ? -3.778 -7.752 11.885 1.00 92.56 103 LEU A O 1
ATOM 805 N N . ILE A 1 104 ? -2.873 -6.010 10.801 1.00 92.94 104 ILE A N 1
ATOM 806 C CA . ILE A 1 104 ? -2.430 -6.792 9.631 1.00 92.94 104 ILE A CA 1
ATOM 807 C C . ILE A 1 104 ? -1.332 -7.822 9.935 1.00 92.94 104 ILE A C 1
ATOM 809 O O . ILE A 1 104 ? -0.944 -8.576 9.048 1.00 92.94 104 ILE A O 1
ATOM 813 N N . LYS A 1 105 ? -0.810 -7.854 11.168 1.00 90.88 105 LYS A N 1
ATOM 814 C CA . LYS A 1 105 ? 0.087 -8.928 11.623 1.00 90.88 105 LYS A CA 1
ATOM 815 C C . LYS A 1 105 ? -0.646 -10.256 11.776 1.00 90.88 105 LYS A C 1
ATOM 817 O O . LYS A 1 105 ? -0.015 -11.303 11.690 1.00 90.88 105 LYS A O 1
ATOM 822 N N . GLU A 1 106 ? -1.955 -10.193 12.000 1.00 91.88 106 GLU A N 1
ATOM 823 C CA . GLU A 1 106 ? -2.826 -11.348 12.142 1.00 91.88 106 GLU A CA 1
ATOM 824 C C . GLU A 1 106 ? -3.691 -11.504 10.890 1.00 91.88 106 GLU A C 1
ATOM 826 O O . GLU A 1 106 ? -4.229 -10.529 10.359 1.00 91.88 106 GLU A O 1
ATOM 831 N N . GLU A 1 107 ? -3.888 -12.746 10.450 1.00 92.25 107 GLU A N 1
ATOM 832 C CA . GLU A 1 107 ? -4.638 -13.066 9.228 1.00 92.25 107 GLU A CA 1
ATOM 833 C C . GLU A 1 107 ? -6.056 -12.474 9.242 1.00 92.25 107 GLU A C 1
ATOM 835 O O . GLU A 1 107 ? -6.501 -11.876 8.264 1.00 92.25 107 GLU A O 1
ATOM 840 N N . ALA A 1 108 ? -6.744 -12.557 10.386 1.00 90.81 108 ALA A N 1
ATOM 841 C CA . ALA A 1 108 ? -8.080 -11.988 10.558 1.00 90.81 108 ALA A CA 1
ATOM 842 C C . ALA A 1 108 ? -8.098 -10.458 10.388 1.00 90.81 108 ALA A C 1
ATOM 844 O O . ALA A 1 108 ? -9.042 -9.912 9.818 1.00 90.81 108 ALA A O 1
ATOM 845 N N . GLY A 1 109 ? -7.060 -9.762 10.860 1.00 92.50 109 GLY A N 1
ATOM 846 C CA . GLY A 1 109 ? -6.944 -8.316 10.696 1.00 92.50 109 GLY A CA 1
ATOM 847 C C . GLY A 1 109 ? -6.632 -7.929 9.253 1.00 92.50 109 GLY A C 1
ATOM 848 O O . GLY A 1 109 ? -7.214 -6.978 8.738 1.00 92.50 109 GLY A O 1
ATOM 849 N N . LEU A 1 110 ? -5.779 -8.700 8.576 1.00 93.75 110 LEU A N 1
ATOM 850 C CA . LEU A 1 110 ? -5.464 -8.499 7.163 1.00 93.75 110 LEU A CA 1
ATOM 851 C C . LEU A 1 110 ? -6.685 -8.744 6.260 1.00 93.75 110 LEU A C 1
ATOM 853 O O . LEU A 1 110 ? -6.986 -7.918 5.400 1.00 93.75 110 LEU A O 1
ATOM 857 N N . LEU A 1 111 ? -7.462 -9.800 6.521 1.00 94.31 111 LEU A N 1
ATOM 858 C CA . LEU A 1 111 ? -8.745 -10.046 5.852 1.00 94.31 111 LEU A CA 1
ATOM 859 C C . LEU A 1 111 ? -9.734 -8.892 6.055 1.00 94.31 111 LEU A C 1
ATOM 861 O O . LEU A 1 111 ? -10.393 -8.482 5.103 1.00 94.31 111 LEU A O 1
ATOM 865 N N . ALA A 1 112 ? -9.792 -8.321 7.258 1.00 92.94 112 ALA A N 1
ATOM 866 C CA . ALA A 1 112 ? -10.689 -7.211 7.583 1.00 92.94 112 ALA A CA 1
ATOM 867 C C . ALA A 1 112 ? -10.277 -5.858 6.972 1.00 92.94 112 ALA A C 1
ATOM 869 O O . ALA A 1 112 ? -11.073 -4.915 6.939 1.00 92.94 112 ALA A O 1
ATOM 870 N N . VAL A 1 113 ? -9.031 -5.743 6.503 1.00 93.81 113 VAL A N 1
ATOM 871 C CA . VAL A 1 113 ? -8.551 -4.614 5.690 1.00 93.81 113 VAL A CA 1
ATOM 872 C C . VAL A 1 113 ? -8.933 -4.785 4.217 1.00 93.81 113 VAL A C 1
ATOM 874 O O . VAL A 1 113 ? -9.015 -3.795 3.499 1.00 93.81 113 VAL A O 1
ATOM 877 N N . ILE A 1 114 ? -9.210 -6.012 3.771 1.00 93.81 114 ILE A N 1
ATOM 878 C CA . ILE A 1 114 ? -9.600 -6.326 2.388 1.00 93.81 114 ILE A CA 1
ATOM 879 C C . ILE A 1 114 ? -11.117 -6.318 2.231 1.00 93.81 114 ILE A C 1
ATOM 881 O O . ILE A 1 114 ? -11.638 -5.763 1.266 1.00 93.81 114 ILE A O 1
ATOM 885 N N . THR A 1 115 ? -11.815 -6.932 3.184 1.00 91.56 115 THR A N 1
ATOM 886 C CA . THR A 1 115 ? -13.253 -7.194 3.125 1.00 91.56 115 THR A CA 1
ATOM 887 C C . THR A 1 115 ? -13.910 -6.719 4.416 1.00 91.56 115 THR A C 1
ATOM 889 O O . THR A 1 115 ? -13.446 -7.028 5.513 1.00 91.56 115 THR A O 1
ATOM 892 N N . SER A 1 116 ? -14.993 -5.964 4.284 1.00 86.06 116 SER A N 1
ATOM 893 C CA . SER A 1 116 ? -15.872 -5.578 5.383 1.00 86.06 116 SER A CA 1
ATOM 894 C C . SER A 1 116 ? -16.661 -6.788 5.917 1.00 86.06 116 SER A C 1
ATOM 896 O O . SER A 1 116 ? -16.800 -7.795 5.218 1.00 86.06 116 SER A O 1
ATOM 898 N N . PRO A 1 117 ? -17.228 -6.719 7.139 1.00 80.69 117 PRO A N 1
ATOM 899 C CA . PRO A 1 117 ? -18.018 -7.818 7.711 1.00 80.69 117 PRO A CA 1
ATOM 900 C C . PRO A 1 117 ? -19.238 -8.249 6.875 1.00 80.69 117 PRO A C 1
ATOM 902 O O . PRO A 1 117 ? -19.695 -9.382 6.998 1.00 80.69 117 PRO A O 1
ATOM 905 N N . ASP A 1 118 ? -19.764 -7.361 6.030 1.00 83.25 118 ASP A N 1
ATOM 906 C CA . ASP A 1 118 ? -20.874 -7.608 5.100 1.00 83.25 118 ASP A CA 1
ATOM 907 C C . ASP A 1 118 ? -20.435 -8.253 3.769 1.00 83.25 118 ASP A C 1
ATOM 909 O O . ASP A 1 118 ? -21.271 -8.526 2.907 1.00 83.25 118 ASP A O 1
ATOM 913 N N . GLY A 1 119 ? -19.138 -8.523 3.598 1.00 83.06 119 GLY A N 1
ATOM 914 C CA . GLY A 1 119 ? -18.568 -9.109 2.388 1.00 83.06 119 GLY A CA 1
ATOM 915 C C . GLY A 1 119 ? -18.217 -8.093 1.298 1.00 83.06 119 GLY A C 1
ATOM 916 O O . GLY A 1 119 ? -17.695 -8.498 0.258 1.00 83.06 119 GLY A O 1
ATOM 917 N N . SER A 1 120 ? -18.473 -6.794 1.498 1.00 86.88 120 SER A N 1
ATOM 918 C CA . SER A 1 120 ? -18.051 -5.768 0.540 1.00 86.88 120 SER A CA 1
ATOM 919 C C . SER A 1 120 ? -16.542 -5.512 0.633 1.00 86.88 120 SER A C 1
ATOM 921 O O . SER A 1 120 ? -15.943 -5.763 1.680 1.00 86.88 120 SER A O 1
ATOM 923 N N . PRO A 1 121 ? -15.901 -4.940 -0.401 1.00 86.75 121 PRO A N 1
ATOM 924 C CA . PRO A 1 121 ? -14.544 -4.420 -0.266 1.00 86.75 121 PRO A CA 1
ATOM 925 C C . PRO A 1 121 ? -14.459 -3.407 0.881 1.00 86.75 121 PRO A C 1
ATOM 927 O O . PRO A 1 121 ? -15.358 -2.582 1.071 1.00 86.75 121 PRO A O 1
ATOM 930 N N . SER A 1 122 ? -13.391 -3.494 1.665 1.00 87.88 122 SER A N 1
ATOM 931 C CA . SER A 1 122 ? -13.109 -2.536 2.730 1.00 87.88 122 SER A CA 1
ATOM 932 C C . SER A 1 122 ? -12.563 -1.231 2.149 1.00 87.88 122 SER A C 1
ATOM 934 O O . SER A 1 122 ? -11.819 -1.225 1.169 1.00 87.88 122 SER A O 1
ATOM 936 N N . LYS A 1 123 ? -12.894 -0.107 2.792 1.00 88.56 123 LYS A N 1
ATOM 937 C CA . LYS A 1 123 ? -12.502 1.243 2.350 1.00 88.56 123 LYS A CA 1
ATOM 938 C C . LYS A 1 123 ? -11.105 1.669 2.798 1.00 88.56 123 LYS A C 1
ATOM 940 O O . LYS A 1 123 ? -10.716 2.818 2.597 1.00 88.56 123 LYS A O 1
ATOM 945 N N . VAL A 1 124 ? -10.344 0.785 3.448 1.00 90.31 124 VAL A N 1
ATOM 946 C CA . VAL A 1 124 ? -9.009 1.127 3.966 1.00 90.31 124 VAL A CA 1
ATOM 947 C C . VAL A 1 124 ? -8.064 1.519 2.831 1.00 90.31 124 VAL A C 1
ATOM 949 O O . VAL A 1 124 ? -7.445 2.577 2.902 1.00 90.31 124 VAL A O 1
ATOM 952 N N . CYS A 1 125 ? -7.968 0.696 1.782 1.00 91.38 125 CYS A N 1
ATOM 953 C CA . CYS A 1 125 ? -7.074 0.965 0.654 1.00 91.38 125 CYS A CA 1
ATOM 954 C C . CYS A 1 125 ? -7.497 2.221 -0.119 1.00 91.38 125 CYS A C 1
ATOM 956 O O . CYS A 1 125 ? -6.650 3.066 -0.399 1.00 91.38 125 CYS A O 1
ATOM 958 N N . GLU A 1 126 ? -8.801 2.371 -0.378 1.00 89.06 126 GLU A N 1
ATOM 959 C CA . GLU A 1 126 ? -9.403 3.578 -0.966 1.00 89.06 126 GLU A CA 1
ATOM 960 C C . GLU A 1 126 ? -8.987 4.830 -0.182 1.00 89.06 126 GLU A C 1
ATOM 962 O O . GLU A 1 126 ? -8.441 5.758 -0.764 1.00 89.06 126 GLU A O 1
ATOM 967 N N . SER A 1 127 ? -9.091 4.811 1.152 1.00 89.88 127 SER A N 1
ATOM 968 C CA . SER A 1 127 ? -8.745 5.960 2.009 1.00 89.88 127 SER A CA 1
ATOM 969 C C . SER A 1 127 ? -7.293 6.440 1.872 1.00 89.88 127 SER A C 1
ATOM 971 O O . SER A 1 127 ? -6.992 7.581 2.218 1.00 89.88 127 SER A O 1
ATOM 973 N N . PHE A 1 128 ? -6.367 5.592 1.414 1.00 90.44 128 PHE A N 1
ATOM 974 C CA . PHE A 1 128 ? -4.968 5.982 1.191 1.00 90.44 128 PHE A CA 1
ATOM 975 C C . PHE A 1 128 ? -4.728 6.617 -0.170 1.00 90.44 128 PHE A C 1
ATOM 977 O O . PHE A 1 128 ? -3.764 7.368 -0.328 1.00 90.44 128 PHE A O 1
ATOM 984 N N . ALA A 1 129 ? -5.587 6.292 -1.127 1.00 83.75 129 ALA A N 1
ATOM 985 C CA . ALA A 1 129 ? -5.498 6.696 -2.515 1.00 83.75 129 ALA A CA 1
ATOM 986 C C . ALA A 1 129 ? -6.471 7.833 -2.872 1.00 83.75 129 ALA A C 1
ATOM 988 O O . ALA A 1 129 ? -6.273 8.520 -3.873 1.00 83.75 129 ALA A O 1
ATOM 989 N N . SER A 1 130 ? -7.505 8.061 -2.061 1.00 79.31 130 SER A N 1
ATOM 990 C CA . SER A 1 130 ? -8.589 8.988 -2.365 1.00 79.31 130 SER A CA 1
ATOM 991 C C . SER A 1 130 ? -8.371 10.409 -1.814 1.00 79.31 130 SER A C 1
ATOM 993 O O . SER A 1 130 ? -7.754 10.643 -0.769 1.00 79.31 130 SER A O 1
ATOM 995 N N . GLY A 1 131 ? -8.947 11.385 -2.527 1.00 67.56 131 GLY A N 1
ATOM 996 C CA . GLY A 1 131 ? -9.106 12.780 -2.099 1.00 67.56 131 GLY A CA 1
ATOM 997 C C . GLY A 1 131 ? -7.873 13.684 -2.200 1.00 67.56 131 GLY A C 1
ATOM 998 O O . GLY A 1 131 ? -6.782 13.279 -2.590 1.00 67.56 131 GLY A O 1
ATOM 999 N N . GLY A 1 132 ? -8.059 14.954 -1.820 1.00 68.31 132 GLY A N 1
ATOM 1000 C CA . GLY A 1 132 ? -7.054 16.017 -1.968 1.00 68.31 132 GLY A CA 1
ATOM 1001 C C . GLY A 1 132 ? -5.811 15.886 -1.081 1.00 68.31 132 GLY A C 1
ATOM 1002 O O . GLY A 1 132 ? -4.956 16.762 -1.131 1.00 68.31 132 GLY A O 1
ATOM 1003 N N . GLY A 1 133 ? -5.714 14.834 -0.262 1.00 79.62 133 GLY A N 1
ATOM 1004 C CA . GLY A 1 133 ? -4.580 14.579 0.621 1.00 79.62 133 GLY A CA 1
ATOM 1005 C C . GLY A 1 133 ? -3.959 13.185 0.484 1.00 79.62 133 GLY A C 1
ATOM 1006 O O . GLY A 1 133 ? -3.219 12.800 1.388 1.00 79.62 133 GLY A O 1
ATOM 1007 N N . SER A 1 134 ? -4.265 12.411 -0.566 1.00 89.19 134 SER A N 1
ATOM 1008 C CA . SER A 1 134 ? -3.767 11.035 -0.787 1.00 89.19 134 SER A CA 1
ATOM 1009 C C . SER A 1 134 ? -2.420 10.729 -0.108 1.00 89.19 134 SER A C 1
ATOM 1011 O O . SER A 1 134 ? -1.424 11.434 -0.299 1.00 89.19 134 SER A O 1
ATOM 1013 N N . LEU A 1 135 ? -2.378 9.670 0.708 1.00 91.88 135 LEU A N 1
ATOM 1014 C CA . LEU A 1 135 ? -1.161 9.298 1.437 1.00 91.88 135 LEU A CA 1
ATOM 1015 C C . LEU A 1 135 ? -0.052 8.828 0.489 1.00 91.88 135 LEU A C 1
ATOM 1017 O O . LEU A 1 135 ? 1.125 8.994 0.806 1.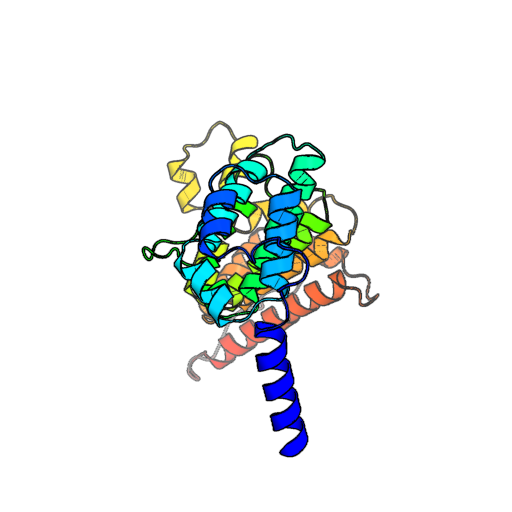00 91.88 135 LEU A O 1
ATOM 1021 N N . LEU A 1 136 ? -0.422 8.296 -0.679 1.00 92.25 136 LEU A N 1
ATOM 1022 C CA . LEU A 1 136 ? 0.512 7.879 -1.728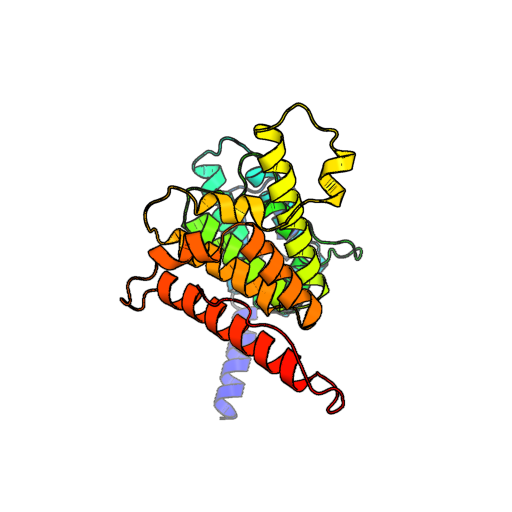 1.00 92.25 136 LEU A CA 1
ATOM 1023 C C . LEU A 1 136 ? 1.214 9.058 -2.417 1.00 92.25 136 LEU A C 1
ATOM 1025 O O . LEU A 1 136 ? 2.335 8.909 -2.910 1.00 92.25 136 LEU A O 1
ATOM 1029 N N . LEU A 1 137 ? 0.592 10.239 -2.391 1.00 89.75 137 LEU A N 1
ATOM 1030 C CA . LEU A 1 137 ? 1.151 11.487 -2.921 1.00 89.75 137 LEU A CA 1
ATOM 1031 C C . LEU A 1 137 ? 1.628 12.436 -1.811 1.00 89.75 137 LEU A C 1
ATOM 1033 O O . LEU A 1 137 ? 1.957 13.589 -2.076 1.00 89.75 137 LEU A O 1
ATOM 1037 N N . SER A 1 138 ? 1.680 11.971 -0.560 1.00 89.44 138 SER A N 1
ATOM 1038 C CA . SER A 1 138 ? 2.081 12.809 0.567 1.00 89.44 138 SER A CA 1
ATOM 1039 C C . SER A 1 138 ? 3.570 13.161 0.523 1.00 89.44 138 SER A C 1
ATOM 1041 O O . SER A 1 138 ? 4.429 12.307 0.292 1.00 89.44 138 SER A O 1
ATOM 1043 N N . GLU A 1 139 ? 3.885 14.416 0.846 1.00 87.25 139 GLU A N 1
ATOM 1044 C CA . GLU A 1 139 ? 5.258 14.864 1.113 1.00 87.25 139 GLU A CA 1
ATOM 1045 C C . GLU A 1 139 ? 5.796 14.341 2.456 1.00 87.25 139 GLU A C 1
ATOM 1047 O O . GLU A 1 139 ? 7.005 14.323 2.685 1.00 87.25 139 GLU A O 1
ATOM 1052 N N . ASN A 1 140 ? 4.915 13.886 3.356 1.00 90.12 140 ASN A N 1
ATOM 1053 C CA . ASN A 1 140 ? 5.326 13.280 4.615 1.00 90.12 140 ASN A CA 1
ATOM 1054 C C . ASN A 1 140 ? 5.743 11.817 4.385 1.00 90.12 140 ASN A C 1
ATOM 1056 O O . ASN A 1 140 ? 4.905 10.919 4.278 1.00 90.12 140 ASN A O 1
ATOM 1060 N N . GLU A 1 141 ? 7.056 11.584 4.363 1.00 91.06 141 GLU A N 1
ATOM 1061 C CA . GLU A 1 141 ? 7.666 10.271 4.125 1.00 91.06 141 GLU A CA 1
ATOM 1062 C C . GLU A 1 141 ? 7.178 9.189 5.107 1.00 91.06 141 GLU A C 1
ATOM 1064 O O . GLU A 1 141 ? 6.927 8.063 4.691 1.00 91.06 141 GLU A O 1
ATOM 1069 N N . SER A 1 142 ? 6.954 9.524 6.384 1.00 91.69 142 SER A N 1
ATOM 1070 C CA . SER A 1 142 ? 6.459 8.579 7.406 1.00 91.69 142 SER A CA 1
ATOM 1071 C C . SER A 1 142 ? 5.040 8.083 7.101 1.00 91.69 142 SER A C 1
ATOM 1073 O O . SER A 1 142 ? 4.725 6.892 7.257 1.00 91.69 142 SER A O 1
ATOM 1075 N N . LEU A 1 143 ? 4.177 8.989 6.626 1.00 92.88 143 LEU A N 1
ATOM 1076 C CA . LEU A 1 143 ? 2.819 8.648 6.204 1.00 92.88 143 LEU A CA 1
ATOM 1077 C C . LEU A 1 143 ? 2.836 7.790 4.943 1.00 92.88 143 LEU A C 1
ATOM 1079 O O . LEU A 1 143 ? 2.194 6.739 4.921 1.00 92.88 143 LEU A O 1
ATOM 1083 N N . LEU A 1 144 ? 3.617 8.197 3.941 1.00 94.75 144 LEU A N 1
ATOM 1084 C CA . LEU A 1 144 ? 3.789 7.446 2.702 1.00 94.75 144 LEU A CA 1
ATOM 1085 C C . LEU A 1 144 ? 4.302 6.029 2.975 1.00 94.75 144 LEU A C 1
ATOM 1087 O O . LEU A 1 144 ? 3.694 5.056 2.537 1.00 94.75 144 LEU A O 1
ATOM 1091 N N . GLN A 1 145 ? 5.384 5.902 3.747 1.00 94.69 145 GLN A N 1
ATOM 1092 C CA . GLN A 1 145 ? 5.963 4.615 4.127 1.00 94.69 145 GLN A CA 1
ATOM 1093 C C . GLN A 1 145 ? 4.929 3.730 4.830 1.00 94.69 145 GLN A C 1
ATOM 1095 O O . GLN A 1 145 ? 4.870 2.519 4.613 1.00 94.69 145 GLN A O 1
ATOM 1100 N N . SER A 1 146 ? 4.098 4.323 5.690 1.00 93.56 146 SER A N 1
ATOM 1101 C CA . SER A 1 146 ? 3.056 3.586 6.395 1.00 93.56 146 SER A CA 1
ATOM 1102 C C . SER A 1 146 ? 1.944 3.106 5.472 1.00 93.56 146 SER A C 1
ATOM 1104 O O . SER A 1 146 ? 1.529 1.957 5.618 1.00 93.56 146 SER A O 1
ATOM 1106 N N . ALA A 1 147 ? 1.493 3.942 4.536 1.00 95.19 147 ALA A N 1
ATOM 1107 C CA . ALA A 1 147 ? 0.480 3.576 3.550 1.00 95.19 147 ALA A CA 1
ATOM 1108 C C . ALA A 1 147 ? 0.991 2.469 2.620 1.00 95.19 147 ALA A C 1
ATOM 1110 O O . ALA A 1 147 ? 0.333 1.440 2.478 1.00 95.19 147 ALA A O 1
ATOM 1111 N N . VAL A 1 148 ? 2.206 2.629 2.085 1.00 96.12 148 VAL A N 1
ATOM 1112 C CA . VAL A 1 148 ? 2.886 1.624 1.257 1.00 96.12 148 VAL A CA 1
ATOM 1113 C C . VAL A 1 148 ? 2.984 0.289 1.987 1.00 96.12 148 VAL A C 1
ATOM 1115 O O . VAL A 1 148 ? 2.601 -0.727 1.427 1.00 96.12 148 VAL A O 1
ATOM 1118 N N . ALA A 1 149 ? 3.425 0.270 3.249 1.00 95.38 149 ALA A N 1
ATOM 1119 C CA . ALA A 1 149 ? 3.571 -0.982 3.991 1.00 95.38 149 ALA A CA 1
ATOM 1120 C C . ALA A 1 149 ? 2.247 -1.759 4.119 1.00 95.38 149 ALA A C 1
ATOM 1122 O O . ALA A 1 149 ? 2.241 -2.983 3.994 1.00 95.38 149 ALA A O 1
ATOM 1123 N N . VAL A 1 150 ? 1.129 -1.061 4.355 1.00 95.12 150 VAL A N 1
ATOM 1124 C CA . VAL A 1 150 ? -0.196 -1.695 4.435 1.00 95.12 150 VAL A CA 1
ATOM 1125 C C . VAL A 1 150 ? -0.653 -2.163 3.052 1.00 95.12 150 VAL A C 1
ATOM 1127 O O . VAL A 1 150 ? -1.062 -3.311 2.912 1.00 95.12 150 VAL A O 1
ATOM 1130 N N . LEU A 1 151 ? -0.550 -1.313 2.027 1.00 96.25 151 LEU A N 1
ATOM 1131 C CA . LEU A 1 151 ? -0.985 -1.642 0.666 1.00 96.25 151 LEU A CA 1
ATOM 1132 C C . LEU A 1 151 ? -0.180 -2.796 0.064 1.00 96.25 151 LEU A C 1
ATOM 1134 O O . LEU A 1 151 ? -0.772 -3.715 -0.490 1.00 96.25 151 LEU A O 1
ATOM 1138 N N . SER A 1 152 ? 1.143 -2.803 0.230 1.00 96.75 152 SER A N 1
ATOM 1139 C CA . SER A 1 152 ? 2.001 -3.904 -0.210 1.00 96.75 152 SER A CA 1
ATOM 1140 C C . SER A 1 152 ? 1.627 -5.215 0.479 1.00 96.75 152 SER A C 1
ATOM 1142 O O . SER A 1 152 ? 1.509 -6.232 -0.196 1.00 96.75 152 SER A O 1
ATOM 1144 N N . ALA A 1 153 ? 1.388 -5.202 1.798 1.00 95.69 153 ALA A N 1
ATOM 1145 C CA . ALA A 1 153 ? 0.970 -6.398 2.533 1.00 95.69 153 ALA A CA 1
ATOM 1146 C C . ALA A 1 153 ? -0.381 -6.935 2.036 1.00 95.69 153 ALA A C 1
ATOM 1148 O O . ALA A 1 153 ? -0.545 -8.140 1.867 1.00 95.69 153 ALA A O 1
ATOM 1149 N N . VAL A 1 154 ? -1.333 -6.043 1.758 1.00 95.50 154 VAL A N 1
ATOM 1150 C CA . VAL A 1 154 ? -2.644 -6.407 1.212 1.00 95.50 154 VAL A CA 1
ATOM 1151 C C . VAL A 1 154 ? -2.528 -6.968 -0.209 1.00 95.50 154 VAL A C 1
ATOM 1153 O O . VAL A 1 154 ? -3.168 -7.976 -0.516 1.00 95.50 154 VAL A O 1
ATOM 1156 N N . ALA A 1 155 ? -1.702 -6.351 -1.058 1.00 96.50 155 ALA A N 1
ATOM 1157 C CA . ALA A 1 155 ? -1.533 -6.742 -2.455 1.00 96.50 155 ALA A CA 1
ATOM 1158 C C . ALA A 1 155 ? -0.979 -8.165 -2.610 1.00 96.50 155 ALA A C 1
ATOM 1160 O O . ALA A 1 155 ? -1.427 -8.898 -3.485 1.00 96.50 155 ALA A O 1
ATOM 1161 N N . VAL A 1 156 ? -0.048 -8.573 -1.742 1.00 96.19 156 VAL A N 1
ATOM 1162 C CA . VAL A 1 156 ? 0.592 -9.901 -1.815 1.00 96.19 156 VAL A CA 1
ATOM 1163 C C . VAL A 1 156 ? -0.158 -10.993 -1.052 1.00 96.19 156 VAL A C 1
ATOM 1165 O O . VAL A 1 156 ? 0.176 -12.168 -1.176 1.00 96.19 156 VAL A O 1
ATOM 1168 N N . PHE A 1 157 ? -1.147 -10.634 -0.229 1.00 95.62 157 PHE A N 1
ATOM 1169 C CA . PHE A 1 157 ? -1.803 -11.592 0.661 1.00 95.62 157 PHE A CA 1
ATOM 1170 C C . PHE A 1 157 ? -2.823 -12.486 -0.046 1.00 95.62 157 PHE A C 1
ATOM 1172 O O . PHE A 1 157 ? -2.912 -13.678 0.236 1.00 95.62 157 PHE A O 1
ATOM 1179 N N . SER A 1 158 ? -3.636 -11.914 -0.935 1.00 94.31 158 SER A N 1
ATOM 1180 C CA . SER A 1 158 ? -4.682 -12.656 -1.643 1.00 94.31 158 SER A CA 1
ATOM 1181 C C . SER A 1 158 ? -5.073 -11.959 -2.938 1.00 94.31 158 SER A C 1
ATOM 1183 O O . SER A 1 158 ? -4.897 -10.751 -3.078 1.00 94.31 158 SER A O 1
ATOM 1185 N N . GLU A 1 159 ? -5.704 -12.692 -3.856 1.00 93.12 159 GLU A N 1
ATOM 1186 C CA . GLU A 1 159 ? -6.213 -12.117 -5.105 1.00 93.12 159 GLU A CA 1
ATOM 1187 C C . GLU A 1 159 ? -7.258 -11.013 -4.856 1.00 93.12 159 GLU A C 1
ATOM 1189 O O . GLU A 1 159 ? -7.296 -10.008 -5.565 1.00 93.12 159 GLU A O 1
ATOM 1194 N N . ALA A 1 160 ? -8.092 -11.166 -3.820 1.00 93.31 160 ALA A N 1
ATOM 1195 C CA . ALA A 1 160 ? -9.035 -10.130 -3.412 1.00 93.31 160 ALA A CA 1
ATOM 1196 C C . ALA A 1 160 ? -8.306 -8.868 -2.929 1.00 93.31 160 ALA A C 1
ATOM 1198 O O . ALA A 1 160 ? -8.647 -7.775 -3.367 1.00 93.31 160 ALA A O 1
ATOM 1199 N N . GLY A 1 161 ? -7.268 -9.024 -2.101 1.00 94.44 161 GLY A N 1
ATOM 1200 C CA . GLY A 1 161 ? -6.429 -7.913 -1.645 1.00 94.44 161 GLY A CA 1
ATOM 1201 C C . GLY A 1 161 ? -5.716 -7.205 -2.795 1.00 94.44 161 GLY A C 1
ATOM 1202 O O . GLY A 1 161 ? -5.791 -5.983 -2.900 1.00 94.44 161 GLY A O 1
ATOM 1203 N N . HIS A 1 162 ? -5.122 -7.968 -3.713 1.00 95.31 162 HIS A N 1
ATOM 1204 C CA . HIS A 1 162 ? -4.522 -7.448 -4.940 1.00 95.31 162 HIS A CA 1
ATOM 1205 C C . HIS A 1 162 ? -5.511 -6.601 -5.757 1.00 95.31 162 HIS A C 1
ATOM 1207 O O . HIS A 1 162 ? -5.197 -5.473 -6.135 1.00 95.31 162 HIS A O 1
ATOM 1213 N N . ARG A 1 163 ? -6.735 -7.104 -5.988 1.00 93.81 163 ARG A N 1
ATOM 1214 C CA . ARG A 1 163 ? -7.788 -6.348 -6.692 1.00 93.81 163 ARG A CA 1
ATOM 1215 C C . ARG A 1 163 ? -8.185 -5.072 -5.947 1.00 93.81 163 ARG A C 1
ATOM 1217 O O . ARG A 1 163 ? -8.344 -4.043 -6.591 1.00 93.81 163 ARG A O 1
ATOM 1224 N N . THR A 1 164 ? -8.314 -5.121 -4.621 1.00 94.19 164 THR A N 1
ATOM 1225 C CA . THR A 1 164 ? -8.646 -3.941 -3.806 1.00 94.19 164 THR A CA 1
ATOM 1226 C C . THR A 1 164 ? -7.561 -2.863 -3.891 1.00 94.19 164 THR A C 1
ATOM 1228 O O . THR A 1 164 ? -7.883 -1.681 -3.981 1.00 94.19 164 THR A O 1
ATOM 1231 N N . VAL A 1 165 ? -6.279 -3.245 -3.904 1.00 96.00 165 VAL A N 1
ATOM 1232 C CA . VAL A 1 165 ? -5.171 -2.286 -4.053 1.00 96.00 165 VAL A CA 1
ATOM 1233 C C . VAL A 1 165 ? -5.148 -1.688 -5.456 1.00 96.00 165 VAL A C 1
ATOM 1235 O O . VAL A 1 165 ? -5.030 -0.474 -5.573 1.00 96.00 165 VAL A O 1
ATOM 1238 N N . LEU A 1 166 ? -5.319 -2.496 -6.507 1.00 94.81 166 LEU A N 1
ATOM 1239 C CA . LEU A 1 166 ? -5.404 -1.976 -7.876 1.00 94.81 166 LEU A CA 1
ATOM 1240 C C . LEU A 1 166 ? -6.564 -0.992 -8.048 1.00 94.81 166 LEU A C 1
ATOM 1242 O O . LEU A 1 166 ? -6.336 0.101 -8.549 1.00 94.81 166 LEU A O 1
ATOM 1246 N N . ALA A 1 167 ? -7.760 -1.320 -7.553 1.00 93.25 167 ALA A N 1
ATOM 1247 C CA . ALA A 1 167 ? -8.909 -0.415 -7.613 1.00 93.25 167 ALA A CA 1
ATOM 1248 C C . ALA A 1 167 ? -8.634 0.924 -6.901 1.00 93.25 167 ALA A C 1
ATOM 1250 O O . ALA A 1 167 ? -9.007 1.985 -7.396 1.00 93.25 167 ALA A O 1
ATOM 1251 N N . ALA A 1 168 ? -7.926 0.895 -5.767 1.00 93.81 168 ALA A N 1
ATOM 1252 C CA . ALA A 1 168 ? -7.500 2.116 -5.088 1.00 93.81 168 ALA A CA 1
ATOM 1253 C C . ALA A 1 168 ? -6.504 2.930 -5.941 1.00 93.81 168 ALA A C 1
ATOM 1255 O O . ALA A 1 168 ? -6.604 4.151 -6.003 1.00 93.81 168 ALA A O 1
ATOM 1256 N N . LEU A 1 169 ? -5.563 2.282 -6.635 1.00 94.88 169 LEU A N 1
ATOM 1257 C CA . LEU A 1 169 ? -4.618 2.959 -7.534 1.00 94.88 169 LEU A CA 1
ATOM 1258 C C . LEU A 1 169 ? -5.292 3.544 -8.791 1.00 94.88 169 LEU A C 1
ATOM 1260 O O . LEU A 1 169 ? -4.945 4.644 -9.228 1.00 94.88 169 LEU A O 1
ATOM 1264 N N . GLU A 1 170 ? -6.294 2.859 -9.342 1.00 92.19 170 GLU A N 1
ATOM 1265 C CA . GLU A 1 170 ? -7.144 3.395 -10.413 1.00 92.19 170 GLU A CA 1
ATOM 1266 C C . GLU A 1 170 ? -7.872 4.660 -9.941 1.00 92.19 170 GLU A C 1
ATOM 1268 O O . GLU A 1 170 ? -7.888 5.681 -10.634 1.00 92.19 170 GLU A O 1
ATOM 1273 N N . GLU A 1 171 ? -8.419 4.633 -8.724 1.00 89.94 171 GLU A N 1
ATOM 1274 C CA . GLU A 1 171 ? -9.070 5.794 -8.125 1.00 89.94 171 GLU A CA 1
ATOM 1275 C C . GLU A 1 171 ? -8.093 6.953 -7.870 1.00 89.94 171 GLU A C 1
ATOM 1277 O O . GLU A 1 171 ? -8.436 8.109 -8.137 1.00 89.94 171 GLU A O 1
ATOM 1282 N N . LEU A 1 172 ? -6.869 6.668 -7.410 1.00 91.81 172 LEU A N 1
ATOM 1283 C CA . LEU A 1 172 ? -5.814 7.677 -7.276 1.00 91.81 172 LEU A CA 1
ATOM 1284 C C . LEU A 1 172 ? -5.571 8.394 -8.605 1.00 91.81 172 LEU A C 1
ATOM 1286 O O . LEU A 1 172 ? -5.527 9.627 -8.653 1.00 91.81 172 LEU A O 1
ATOM 1290 N N . THR A 1 173 ? -5.430 7.617 -9.678 1.00 90.81 173 THR A N 1
ATOM 1291 C CA . THR A 1 173 ? -5.191 8.138 -11.024 1.00 90.81 173 THR A CA 1
ATOM 1292 C C . THR A 1 173 ? -6.363 8.998 -11.479 1.00 90.81 173 THR A C 1
ATOM 1294 O O . THR A 1 173 ? -6.179 10.170 -11.800 1.00 90.81 173 THR A O 1
ATOM 1297 N N . LEU A 1 174 ? -7.594 8.496 -11.367 1.00 87.75 174 LEU A N 1
ATOM 1298 C CA . LEU A 1 174 ? -8.805 9.257 -11.689 1.00 87.75 174 LEU A CA 1
ATOM 1299 C C . LEU A 1 174 ? -8.896 10.593 -10.928 1.00 87.75 174 LEU A C 1
ATOM 1301 O O . LEU A 1 174 ? -9.275 11.618 -11.503 1.00 87.75 174 LEU A O 1
ATOM 1305 N N . ASN A 1 175 ? -8.538 10.604 -9.645 1.00 84.94 175 ASN A N 1
ATOM 1306 C CA . ASN A 1 175 ? -8.575 11.803 -8.806 1.00 84.94 175 ASN A CA 1
ATOM 1307 C C . ASN A 1 175 ? -7.442 12.798 -9.113 1.00 84.94 175 ASN A C 1
ATOM 1309 O O . ASN A 1 175 ? -7.593 13.993 -8.851 1.00 84.94 175 ASN A O 1
ATOM 1313 N N . THR A 1 176 ? -6.333 12.331 -9.686 1.00 81.81 176 THR A N 1
ATOM 1314 C CA . THR A 1 176 ? -5.181 13.173 -10.040 1.00 81.81 176 THR A CA 1
ATOM 1315 C C . THR A 1 176 ? -5.347 13.756 -11.447 1.00 81.81 176 THR A C 1
ATOM 1317 O O . THR A 1 176 ? -5.234 14.968 -11.631 1.00 81.81 176 THR A O 1
ATOM 1320 N N . SER A 1 177 ? -5.756 12.946 -12.430 1.00 72.19 177 SER A N 1
ATOM 1321 C CA . SER A 1 177 ? -5.968 13.383 -13.823 1.00 72.19 177 SER A CA 1
ATOM 1322 C C . SER A 1 177 ? -7.194 14.297 -14.003 1.00 72.19 177 SER A C 1
ATOM 1324 O O . SER A 1 177 ? -7.341 14.989 -15.011 1.00 72.19 177 SER A O 1
ATOM 1326 N N . THR A 1 178 ? -8.120 14.331 -13.039 1.00 56.62 178 THR A N 1
ATOM 1327 C CA . THR A 1 178 ? -9.246 15.288 -13.037 1.00 56.62 178 THR A CA 1
ATOM 1328 C C . THR A 1 178 ? -8.831 16.719 -12.704 1.00 56.62 178 THR A C 1
ATOM 1330 O O . THR A 1 178 ? -9.596 17.640 -12.985 1.00 56.62 178 THR A O 1
ATOM 1333 N N . GLN A 1 179 ? -7.629 16.932 -12.161 1.00 52.94 179 GLN A N 1
ATOM 1334 C CA . GLN A 1 179 ? -7.114 18.275 -11.886 1.00 52.94 179 GLN A CA 1
ATOM 1335 C C . GLN A 1 179 ? -6.431 18.916 -13.105 1.00 52.94 179 GLN A C 1
ATOM 1337 O O . GLN A 1 179 ? -6.382 20.142 -13.186 1.00 52.94 179 GLN A O 1
ATOM 1342 N N . SER A 1 180 ? -5.939 18.115 -14.056 1.00 51.03 180 SER A N 1
ATOM 1343 C CA . SER A 1 180 ? -5.170 18.581 -15.219 1.00 51.03 180 SER A CA 1
ATOM 1344 C C . SER A 1 180 ? -6.011 18.773 -16.485 1.00 51.03 180 SER A C 1
ATOM 1346 O O . SER A 1 180 ? -5.836 19.778 -17.170 1.00 51.03 180 SER A O 1
ATOM 1348 N N . ASP A 1 181 ? -6.976 17.889 -16.765 1.00 50.50 181 ASP A N 1
ATOM 1349 C CA . ASP A 1 181 ? -7.827 17.978 -17.958 1.00 50.50 181 ASP A CA 1
ATOM 1350 C C . ASP A 1 181 ? -9.304 18.132 -17.586 1.00 50.50 181 ASP A C 1
ATOM 1352 O O . ASP A 1 181 ? -9.957 17.190 -17.137 1.00 50.50 181 ASP A O 1
ATOM 1356 N N . SER A 1 182 ? -9.871 19.316 -17.813 1.00 54.47 182 SER A N 1
ATOM 1357 C CA . SER A 1 182 ? -11.278 19.640 -17.509 1.00 54.47 182 SER A CA 1
ATOM 1358 C C . SER A 1 182 ? -12.261 19.342 -18.655 1.00 54.47 182 SER A C 1
ATOM 1360 O O . SER A 1 182 ? -13.442 19.666 -18.549 1.00 54.47 182 SER A O 1
ATOM 1362 N N . SER A 1 183 ? -11.803 18.735 -19.757 1.00 56.75 183 SER A N 1
ATOM 1363 C CA . SER A 1 183 ? -12.551 18.674 -21.026 1.00 56.75 183 SER A CA 1
ATOM 1364 C C . SER A 1 183 ? -13.079 17.292 -21.438 1.00 56.75 183 SER A C 1
ATOM 1366 O O . SER A 1 183 ? -13.812 17.210 -22.422 1.00 56.75 183 SER A O 1
ATOM 1368 N N . MET A 1 184 ? -12.746 16.211 -20.723 1.00 59.09 184 MET A N 1
ATOM 1369 C CA . MET A 1 184 ? -13.078 14.841 -21.146 1.00 59.09 184 MET A CA 1
ATOM 1370 C C . MET A 1 184 ? -14.121 14.199 -20.220 1.00 59.09 184 MET A C 1
ATOM 1372 O O . MET A 1 184 ? -14.027 14.315 -18.998 1.00 59.09 184 MET A O 1
ATOM 1376 N N . ASP A 1 185 ? -15.108 13.516 -20.806 1.00 62.34 185 ASP A N 1
ATOM 1377 C CA . ASP A 1 185 ? -16.188 12.837 -20.083 1.00 62.34 185 ASP A CA 1
ATOM 1378 C C . ASP A 1 185 ? -15.631 11.746 -19.146 1.00 62.34 185 ASP A C 1
ATOM 1380 O O . ASP A 1 185 ? -14.821 10.905 -19.549 1.00 62.34 185 ASP A O 1
ATOM 1384 N N . ARG A 1 186 ? -16.077 11.750 -17.884 1.00 64.75 186 ARG A N 1
ATOM 1385 C CA . ARG A 1 186 ? -15.625 10.828 -16.831 1.00 64.75 186 ARG A CA 1
ATOM 1386 C C . ARG A 1 186 ? -15.857 9.368 -17.223 1.00 64.75 186 ARG A C 1
ATOM 1388 O O . ARG A 1 186 ? -15.041 8.526 -16.864 1.00 64.75 186 ARG A O 1
ATOM 1395 N N . SER A 1 187 ? -16.917 9.076 -17.984 1.00 61.72 187 SER A N 1
ATOM 1396 C CA . SER A 1 187 ? -17.230 7.708 -18.421 1.00 61.72 187 SER A CA 1
ATOM 1397 C C . SER A 1 187 ? -16.188 7.128 -19.384 1.00 61.72 187 SER A C 1
ATOM 1399 O O . SER A 1 187 ? -15.901 5.941 -19.298 1.00 61.72 187 SER A O 1
ATOM 1401 N N . MET A 1 188 ? -15.585 7.944 -20.261 1.00 59.12 188 MET A N 1
ATOM 1402 C CA . MET A 1 188 ? -14.525 7.483 -21.176 1.00 59.12 188 MET A CA 1
ATOM 1403 C C . MET A 1 188 ? -13.179 7.272 -20.472 1.00 59.12 188 MET A C 1
ATOM 1405 O O . MET A 1 188 ? -12.352 6.501 -20.954 1.00 59.12 188 MET A O 1
ATOM 1409 N N . ARG A 1 189 ? -12.938 7.954 -19.344 1.00 63.50 189 ARG A N 1
ATOM 1410 C CA . ARG A 1 189 ? -11.686 7.814 -18.585 1.00 63.50 189 ARG A CA 1
ATOM 1411 C C . ARG A 1 189 ? -11.598 6.470 -17.882 1.00 63.50 189 ARG A C 1
ATOM 1413 O O . ARG A 1 189 ? -10.544 5.856 -17.905 1.00 63.50 189 ARG A O 1
ATOM 1420 N N . VAL A 1 190 ? -12.705 6.004 -17.305 1.00 66.25 190 VAL A N 1
ATOM 1421 C CA . VAL A 1 190 ? -12.736 4.754 -16.528 1.00 66.25 190 VAL A CA 1
ATOM 1422 C C . VAL A 1 190 ? -12.285 3.546 -17.359 1.00 66.25 190 VAL A C 1
ATOM 1424 O O . VAL A 1 190 ? -11.626 2.668 -16.823 1.00 66.25 190 VAL A O 1
ATOM 1427 N N . GLU A 1 191 ? -12.570 3.516 -18.664 1.00 65.69 191 GLU A N 1
ATOM 1428 C CA . GLU A 1 191 ? -12.214 2.377 -19.526 1.00 65.69 191 GLU A CA 1
ATOM 1429 C C . GLU A 1 191 ? -10.717 2.285 -19.877 1.00 65.69 191 GLU A C 1
ATOM 1431 O O . GLU A 1 191 ? -10.277 1.228 -20.315 1.00 65.69 191 GLU A O 1
ATOM 1436 N N . ASN A 1 192 ? -9.931 3.353 -19.682 1.00 71.69 192 ASN A N 1
ATOM 1437 C CA . ASN A 1 192 ? -8.514 3.404 -20.081 1.00 71.69 192 ASN A CA 1
ATOM 1438 C C . ASN A 1 192 ? -7.583 3.909 -18.966 1.00 71.69 192 ASN A C 1
ATOM 1440 O O . ASN A 1 192 ? -6.484 4.386 -19.246 1.00 71.69 192 ASN A O 1
ATOM 1444 N N . VAL A 1 193 ? -8.017 3.861 -17.704 1.00 86.81 193 VAL A N 1
ATOM 1445 C CA . VAL A 1 193 ? -7.164 4.261 -16.579 1.00 86.81 193 VAL A CA 1
ATOM 1446 C C . VAL A 1 193 ? -6.059 3.235 -16.390 1.00 86.81 193 VAL A C 1
ATOM 1448 O O . VAL A 1 193 ? -6.319 2.073 -16.088 1.00 86.81 193 VAL A O 1
ATOM 1451 N N . ASN A 1 194 ? -4.818 3.695 -16.520 1.00 91.81 194 ASN A N 1
ATOM 1452 C CA . ASN A 1 194 ? -3.660 2.947 -16.067 1.00 91.81 194 ASN A CA 1
ATOM 1453 C C . ASN A 1 194 ? -3.472 3.215 -14.559 1.00 91.81 194 ASN A C 1
ATOM 1455 O O . ASN A 1 194 ? -3.215 4.362 -14.189 1.00 91.81 194 ASN A O 1
ATOM 1459 N N . PRO A 1 195 ? -3.587 2.207 -13.673 1.00 93.50 195 PRO A N 1
ATOM 1460 C CA . PRO A 1 195 ? -3.486 2.397 -12.222 1.00 93.50 195 PRO A CA 1
ATOM 1461 C C . PRO A 1 195 ? -2.140 2.968 -11.763 1.00 93.50 195 PRO A C 1
ATOM 1463 O O . PRO A 1 195 ? -2.042 3.508 -10.662 1.00 93.50 195 PRO A O 1
ATOM 1466 N N . PHE A 1 196 ? -1.090 2.832 -12.571 1.00 96.00 196 PHE A N 1
ATOM 1467 C CA . PHE A 1 196 ? 0.259 3.232 -12.188 1.00 96.00 196 PHE A CA 1
ATOM 1468 C C . PHE A 1 196 ? 0.585 4.688 -12.534 1.00 96.00 196 PHE A C 1
ATOM 1470 O O . PHE A 1 196 ? 1.553 5.215 -11.992 1.00 96.00 196 PHE A O 1
ATOM 1477 N N . ASP A 1 197 ? -0.220 5.342 -13.372 1.00 93.44 197 ASP A N 1
ATOM 1478 C CA . ASP A 1 197 ? 0.047 6.663 -13.957 1.00 93.44 197 ASP A CA 1
ATOM 1479 C C . ASP A 1 197 ? 0.404 7.719 -12.899 1.00 93.44 197 ASP A C 1
ATOM 1481 O O . ASP A 1 197 ? 1.526 8.225 -12.875 1.00 93.44 197 ASP A O 1
ATOM 1485 N N . ALA A 1 198 ? -0.477 7.942 -11.916 1.00 92.19 198 ALA A N 1
ATOM 1486 C CA . ALA A 1 198 ? -0.247 8.937 -10.863 1.00 92.19 198 ALA A CA 1
ATOM 1487 C C . ALA A 1 198 ? 0.991 8.651 -9.990 1.00 92.19 198 ALA A C 1
ATOM 1489 O O . ALA A 1 198 ? 1.591 9.571 -9.430 1.00 92.19 198 ALA A O 1
ATOM 1490 N N . ILE A 1 199 ? 1.377 7.379 -9.844 1.00 94.31 199 ILE A N 1
ATOM 1491 C CA . ILE A 1 199 ? 2.588 6.995 -9.113 1.00 94.31 199 ILE A CA 1
ATOM 1492 C C . ILE A 1 199 ? 3.827 7.229 -9.982 1.00 94.31 199 ILE A C 1
ATOM 1494 O O . ILE A 1 199 ? 4.798 7.801 -9.484 1.00 94.31 199 ILE A O 1
ATOM 1498 N N . VAL A 1 200 ? 3.799 6.803 -11.250 1.00 94.38 200 VAL A N 1
ATOM 1499 C CA . VAL A 1 200 ? 4.922 6.934 -12.191 1.00 94.38 200 VAL A CA 1
ATOM 1500 C C . VAL A 1 200 ? 5.242 8.403 -12.454 1.00 94.38 200 VAL A C 1
ATOM 1502 O O . VAL A 1 200 ? 6.406 8.796 -12.372 1.00 94.38 200 VAL A O 1
ATOM 1505 N N . ASP A 1 201 ? 4.223 9.240 -12.642 1.00 91.88 201 ASP A N 1
ATOM 1506 C CA . ASP A 1 201 ? 4.394 10.681 -12.838 1.00 91.88 201 ASP A CA 1
ATOM 1507 C C . ASP A 1 201 ? 5.128 11.355 -11.681 1.00 91.88 201 ASP A C 1
ATOM 1509 O O . ASP A 1 201 ? 5.910 12.282 -11.888 1.00 91.88 201 ASP A O 1
ATOM 1513 N N . ARG A 1 202 ? 4.969 10.846 -10.456 1.00 90.44 202 ARG A N 1
ATOM 1514 C CA . ARG A 1 202 ? 5.660 11.394 -9.290 1.00 90.44 202 ARG A CA 1
ATOM 1515 C C . ARG A 1 202 ? 7.179 11.196 -9.350 1.00 90.44 202 ARG A C 1
ATOM 1517 O O . ARG A 1 202 ? 7.912 11.955 -8.719 1.00 90.44 202 ARG A O 1
ATOM 1524 N N . PHE A 1 203 ? 7.664 10.193 -10.083 1.00 91.69 203 PHE A N 1
ATOM 1525 C CA . PHE A 1 203 ? 9.098 9.981 -10.296 1.00 91.69 203 PHE A CA 1
ATOM 1526 C C . PHE A 1 203 ? 9.700 10.957 -11.316 1.00 91.69 203 PHE A C 1
ATOM 1528 O O . PHE A 1 203 ? 10.918 11.151 -11.297 1.00 91.69 203 PHE A O 1
ATOM 1535 N N . ARG A 1 204 ? 8.882 11.575 -12.181 1.00 90.12 204 ARG A N 1
ATOM 1536 C CA . ARG A 1 204 ? 9.354 12.526 -13.196 1.00 90.12 204 ARG A CA 1
ATOM 1537 C C . ARG A 1 204 ? 9.870 13.805 -12.534 1.00 90.12 204 ARG A C 1
ATOM 1539 O O . ARG A 1 204 ? 9.299 14.300 -11.567 1.00 90.12 204 ARG A O 1
ATOM 1546 N N . ASP A 1 205 ? 10.973 14.332 -13.061 1.00 72.88 205 ASP A N 1
ATOM 1547 C CA . ASP A 1 205 ? 11.559 15.629 -12.688 1.00 72.88 205 ASP A CA 1
ATOM 1548 C C . ASP A 1 205 ? 11.903 15.825 -11.195 1.00 72.88 205 ASP A C 1
ATOM 1550 O O . ASP A 1 205 ? 12.105 16.954 -10.741 1.00 72.88 205 ASP A O 1
ATOM 1554 N N . GLN A 1 206 ? 12.026 14.739 -10.423 1.00 76.25 206 GLN A N 1
ATOM 1555 C CA . GLN A 1 206 ? 12.408 14.786 -9.010 1.00 76.25 206 GLN A CA 1
ATOM 1556 C C . GLN A 1 206 ? 13.842 14.284 -8.789 1.00 76.25 206 GLN A C 1
ATOM 1558 O O . GLN A 1 206 ? 14.236 13.255 -9.346 1.00 76.25 206 GLN A O 1
ATOM 1563 N N . PRO A 1 207 ? 14.642 14.955 -7.935 1.00 78.81 207 PRO A N 1
ATOM 1564 C CA . PRO A 1 207 ? 15.930 14.419 -7.516 1.00 78.81 207 PRO A CA 1
ATOM 1565 C C . PRO A 1 207 ? 15.740 13.118 -6.724 1.00 78.81 207 PRO A C 1
ATOM 1567 O O . PRO A 1 207 ? 14.710 12.910 -6.077 1.00 78.81 207 PRO A O 1
ATOM 1570 N N . ARG A 1 208 ? 16.769 12.258 -6.735 1.00 80.62 208 ARG A N 1
ATOM 1571 C CA . ARG A 1 208 ? 16.770 11.000 -5.973 1.00 80.62 208 ARG A CA 1
ATOM 1572 C C . ARG A 1 208 ? 16.396 11.247 -4.511 1.00 80.62 208 ARG A C 1
ATOM 1574 O O . ARG A 1 208 ? 17.006 12.085 -3.846 1.00 80.62 208 ARG A O 1
ATOM 1581 N N . ALA A 1 209 ? 15.447 10.473 -3.996 1.00 85.12 209 ALA A N 1
ATOM 1582 C CA . ALA A 1 209 ? 14.938 10.621 -2.640 1.00 85.12 209 ALA A CA 1
ATOM 1583 C C . ALA A 1 209 ? 14.460 9.286 -2.055 1.00 85.12 209 ALA A C 1
ATOM 1585 O O . ALA A 1 209 ? 14.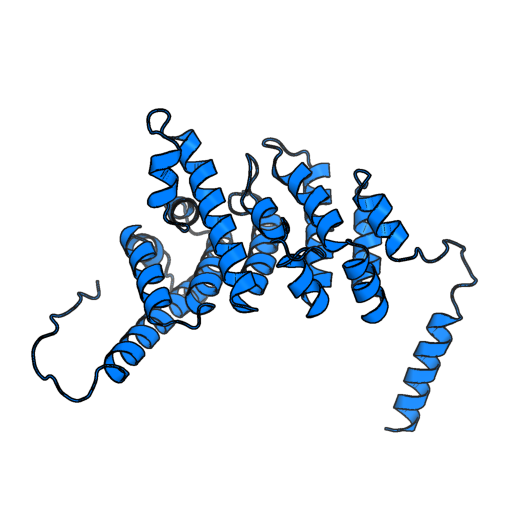047 8.382 -2.775 1.00 85.12 209 ALA A O 1
ATOM 1586 N N . LYS A 1 210 ? 14.467 9.174 -0.722 1.00 87.25 210 LYS A N 1
ATOM 1587 C CA . LYS A 1 210 ? 14.096 7.937 -0.010 1.00 87.25 210 LYS A CA 1
ATOM 1588 C C . LYS A 1 210 ? 12.667 7.476 -0.286 1.00 87.25 210 LYS A C 1
ATOM 1590 O O . LYS A 1 210 ? 12.424 6.281 -0.415 1.00 87.25 210 LYS A O 1
ATOM 1595 N N . TRP A 1 211 ? 11.738 8.417 -0.460 1.00 91.88 211 TRP A N 1
ATOM 1596 C CA . TRP A 1 211 ? 10.341 8.106 -0.764 1.00 91.88 211 TRP A CA 1
ATOM 1597 C C . TRP A 1 211 ? 10.173 7.273 -2.046 1.00 91.88 211 TRP A C 1
ATOM 1599 O O . TRP A 1 211 ? 9.203 6.520 -2.149 1.00 91.88 211 TRP A O 1
ATOM 1609 N N . GLN A 1 212 ? 11.115 7.368 -2.996 1.00 94.06 212 GLN A N 1
ATOM 1610 C CA . GLN A 1 212 ? 11.093 6.592 -4.238 1.00 94.06 212 GLN A CA 1
ATOM 1611 C C . GLN A 1 212 ? 11.163 5.093 -3.942 1.00 94.06 212 GLN A C 1
ATOM 1613 O O . GLN A 1 212 ? 10.409 4.327 -4.532 1.00 94.06 212 GLN A O 1
ATOM 1618 N N . ALA A 1 213 ? 11.979 4.672 -2.968 1.00 95.44 213 ALA A N 1
ATOM 1619 C CA . ALA A 1 213 ? 12.072 3.268 -2.572 1.00 95.44 213 ALA A CA 1
ATOM 1620 C C . ALA A 1 213 ? 10.726 2.725 -2.069 1.00 95.44 213 ALA A C 1
ATOM 1622 O O . ALA A 1 213 ? 10.364 1.587 -2.368 1.00 95.44 213 ALA A O 1
ATOM 1623 N N . HIS A 1 214 ? 9.950 3.537 -1.345 1.00 96.69 214 HIS A N 1
ATOM 1624 C CA . HIS A 1 214 ? 8.623 3.137 -0.872 1.00 96.69 214 HIS A CA 1
ATOM 1625 C C . HIS A 1 214 ? 7.647 2.936 -2.037 1.00 96.69 214 HIS A C 1
ATOM 1627 O O . HIS A 1 214 ? 6.973 1.911 -2.098 1.00 96.69 214 HIS A O 1
ATOM 1633 N N . LEU A 1 215 ? 7.598 3.856 -3.001 1.00 96.62 215 LEU A N 1
ATOM 1634 C CA . LEU A 1 215 ? 6.718 3.688 -4.161 1.00 96.62 215 LEU A CA 1
ATOM 1635 C C . LEU A 1 215 ? 7.152 2.527 -5.065 1.00 96.62 215 LEU A C 1
ATOM 1637 O O . LEU A 1 215 ? 6.299 1.757 -5.496 1.00 96.62 215 LEU A O 1
ATOM 1641 N N . LEU A 1 216 ? 8.457 2.322 -5.268 1.00 97.50 216 LEU A N 1
ATOM 1642 C CA . LEU A 1 216 ? 8.969 1.142 -5.974 1.00 97.50 216 LEU A CA 1
ATOM 1643 C C . LEU A 1 216 ? 8.592 -0.163 -5.253 1.00 97.50 216 LEU A C 1
ATOM 1645 O O . LEU A 1 216 ? 8.203 -1.130 -5.899 1.00 97.50 216 LEU A O 1
ATOM 1649 N N . THR A 1 217 ? 8.630 -0.174 -3.915 1.00 98.00 217 THR A N 1
ATOM 1650 C CA . THR A 1 217 ? 8.178 -1.321 -3.107 1.00 98.00 217 THR A CA 1
ATOM 1651 C C . THR A 1 217 ? 6.698 -1.624 -3.344 1.00 98.00 217 THR A C 1
ATOM 1653 O O . THR A 1 217 ? 6.318 -2.789 -3.446 1.00 98.00 217 THR A O 1
ATOM 1656 N N . LEU A 1 218 ? 5.851 -0.595 -3.454 1.00 98.25 218 LEU A N 1
ATOM 1657 C CA . LEU A 1 218 ? 4.433 -0.779 -3.764 1.00 98.25 218 LEU A CA 1
ATOM 1658 C C . LEU A 1 218 ? 4.228 -1.337 -5.174 1.00 98.25 218 LEU A C 1
ATOM 1660 O O . LEU A 1 218 ? 3.503 -2.318 -5.323 1.00 98.25 218 LEU A O 1
ATOM 1664 N N . LEU A 1 219 ? 4.886 -0.759 -6.183 1.00 98.19 219 LEU A N 1
ATOM 1665 C CA . LEU A 1 219 ? 4.798 -1.234 -7.566 1.00 98.19 219 LEU A CA 1
ATOM 1666 C C . LEU A 1 219 ? 5.242 -2.697 -7.678 1.00 98.19 219 LEU A C 1
ATOM 1668 O O . LEU A 1 219 ? 4.504 -3.521 -8.213 1.00 98.19 219 LEU A O 1
ATOM 1672 N N . ASN A 1 220 ? 6.386 -3.049 -7.084 1.00 98.38 220 ASN A N 1
ATOM 1673 C CA . ASN A 1 220 ? 6.864 -4.430 -7.031 1.00 98.38 220 ASN A CA 1
ATOM 1674 C C . ASN A 1 220 ? 5.872 -5.353 -6.310 1.00 98.38 220 ASN A C 1
ATOM 1676 O O . ASN A 1 220 ? 5.612 -6.453 -6.785 1.00 98.38 220 ASN A O 1
ATOM 1680 N N . ALA A 1 221 ? 5.292 -4.926 -5.185 1.00 98.19 221 ALA A N 1
ATOM 1681 C CA . ALA A 1 221 ? 4.323 -5.735 -4.447 1.00 98.19 221 ALA A CA 1
ATOM 1682 C C . ALA A 1 221 ? 3.037 -5.994 -5.247 1.00 98.19 221 ALA A C 1
ATOM 1684 O O . ALA A 1 221 ? 2.516 -7.105 -5.209 1.00 98.19 221 ALA A O 1
ATOM 1685 N N . VAL A 1 222 ? 2.536 -4.995 -5.979 1.00 97.81 222 VAL A N 1
ATOM 1686 C CA . VAL A 1 222 ? 1.352 -5.148 -6.835 1.00 97.81 222 VAL A CA 1
ATOM 1687 C C . VAL A 1 222 ? 1.667 -6.064 -8.012 1.00 97.81 222 VAL A C 1
ATOM 1689 O O . VAL A 1 222 ? 0.992 -7.070 -8.198 1.00 97.81 222 VAL A O 1
ATOM 1692 N N . VAL A 1 223 ? 2.734 -5.782 -8.762 1.00 97.62 223 VAL A N 1
ATOM 1693 C CA . VAL A 1 223 ? 3.070 -6.561 -9.959 1.00 97.62 223 VAL A CA 1
ATOM 1694 C C . VAL A 1 223 ? 3.425 -8.006 -9.600 1.00 97.62 223 VAL A C 1
ATOM 1696 O O . VAL A 1 223 ? 2.840 -8.938 -10.145 1.00 97.62 223 VAL A O 1
ATOM 1699 N N . ASN A 1 224 ? 4.340 -8.213 -8.652 1.00 95.56 224 ASN A N 1
ATOM 1700 C CA . ASN A 1 224 ? 4.827 -9.551 -8.294 1.00 95.56 224 ASN A CA 1
ATOM 1701 C C . ASN A 1 224 ? 3.838 -10.325 -7.414 1.00 95.56 224 ASN A C 1
ATOM 1703 O O . ASN A 1 224 ? 3.890 -11.550 -7.365 1.00 95.56 224 ASN A O 1
ATOM 1707 N N . GLY A 1 225 ? 2.927 -9.629 -6.727 1.00 92.00 225 GLY A N 1
ATOM 1708 C CA . GLY A 1 225 ? 1.859 -10.256 -5.947 1.00 92.00 225 GLY A CA 1
ATOM 1709 C C . GLY A 1 225 ? 0.818 -10.974 -6.809 1.00 92.00 225 GLY A C 1
ATOM 1710 O O . GLY A 1 225 ? 0.042 -11.778 -6.291 1.00 92.00 225 GLY A O 1
ATOM 1711 N N . CYS A 1 226 ? 0.794 -10.723 -8.122 1.00 93.62 226 CYS A N 1
ATOM 1712 C CA . CYS A 1 226 ? -0.109 -11.400 -9.039 1.00 93.62 226 CYS A CA 1
ATOM 1713 C C . CYS A 1 226 ? 0.441 -12.767 -9.475 1.00 93.62 226 CYS A C 1
ATOM 1715 O O . CYS A 1 226 ? 1.492 -12.886 -10.103 1.00 93.62 226 CYS A O 1
ATOM 1717 N N . THR A 1 227 ? -0.305 -13.830 -9.189 1.00 91.25 227 THR A N 1
ATOM 1718 C CA . THR A 1 227 ? 0.095 -15.201 -9.538 1.00 91.25 227 THR A CA 1
ATOM 1719 C C . THR A 1 227 ? -0.029 -15.513 -11.030 1.00 91.25 227 THR A C 1
ATOM 1721 O O . THR A 1 227 ? 0.626 -16.434 -11.509 1.00 91.25 227 THR A O 1
ATOM 1724 N N . ASP A 1 228 ? -0.841 -14.755 -11.769 1.00 93.62 228 ASP A N 1
ATOM 1725 C CA . ASP A 1 228 ? -1.066 -14.946 -13.201 1.00 93.62 228 ASP A CA 1
ATOM 1726 C C . ASP A 1 228 ? 0.027 -14.259 -14.035 1.00 93.62 228 ASP A C 1
ATOM 1728 O O . ASP A 1 228 ? 0.137 -13.031 -14.044 1.00 93.62 228 ASP A O 1
ATOM 1732 N N . ILE A 1 229 ? 0.828 -15.056 -14.749 1.00 95.00 229 ILE A N 1
ATOM 1733 C CA . ILE A 1 229 ? 1.948 -14.566 -15.566 1.00 95.00 229 ILE A CA 1
ATOM 1734 C C . ILE A 1 229 ? 1.492 -13.578 -16.644 1.00 95.00 229 ILE A C 1
ATOM 1736 O O . ILE A 1 229 ? 2.128 -12.544 -16.840 1.00 95.00 229 ILE A O 1
ATOM 1740 N N . SER A 1 230 ? 0.373 -13.846 -17.324 1.00 95.38 230 SER A N 1
ATOM 1741 C CA . SER A 1 230 ? -0.126 -12.969 -18.387 1.00 95.38 230 SER A CA 1
ATOM 1742 C C . SER A 1 230 ? -0.474 -11.584 -17.846 1.00 95.38 230 SER A C 1
ATOM 1744 O O . SER A 1 230 ? -0.137 -10.574 -18.462 1.00 95.38 230 SER A O 1
ATOM 1746 N N . ARG A 1 231 ? -1.080 -11.523 -16.660 1.00 95.12 231 ARG A N 1
ATOM 1747 C CA . ARG A 1 231 ? -1.401 -10.276 -15.972 1.00 95.12 231 ARG A CA 1
ATOM 1748 C C . ARG A 1 231 ? -0.159 -9.566 -15.441 1.00 95.12 231 ARG A C 1
ATOM 1750 O O . ARG A 1 231 ? -0.102 -8.344 -15.549 1.00 95.12 231 ARG A O 1
ATOM 1757 N N . ARG A 1 232 ? 0.846 -10.282 -14.920 1.00 96.62 232 ARG A N 1
ATOM 1758 C CA . ARG A 1 232 ? 2.134 -9.671 -14.533 1.00 96.62 232 ARG A CA 1
ATOM 1759 C C . ARG A 1 232 ? 2.819 -8.994 -15.715 1.00 96.62 232 ARG A C 1
ATOM 1761 O O . ARG A 1 232 ? 3.211 -7.833 -15.618 1.00 96.62 232 ARG A O 1
ATOM 1768 N N . VAL A 1 233 ? 2.899 -9.699 -16.840 1.00 96.81 233 VAL A N 1
ATOM 1769 C CA . VAL A 1 233 ? 3.491 -9.197 -18.085 1.00 96.81 233 VAL A CA 1
ATOM 1770 C C . VAL A 1 233 ? 2.706 -7.997 -18.615 1.00 96.81 233 VAL A C 1
ATOM 1772 O O . VAL A 1 233 ? 3.319 -7.006 -19.003 1.00 96.81 233 VAL A O 1
ATOM 1775 N N . ALA A 1 234 ? 1.370 -8.036 -18.563 1.00 96.12 234 ALA A N 1
ATOM 1776 C CA . ALA A 1 234 ? 0.532 -6.896 -18.932 1.00 96.12 234 ALA A CA 1
ATOM 1777 C C . ALA A 1 234 ? 0.810 -5.666 -18.050 1.00 96.12 234 ALA A C 1
ATOM 1779 O O . ALA A 1 234 ? 1.106 -4.605 -18.583 1.00 96.12 234 ALA A O 1
ATOM 1780 N N . MET A 1 235 ? 0.836 -5.819 -16.719 1.00 97.38 235 MET A N 1
ATOM 1781 C CA . MET A 1 235 ? 1.135 -4.709 -15.799 1.00 97.38 235 MET A CA 1
ATOM 1782 C C . MET A 1 235 ? 2.552 -4.143 -15.991 1.00 97.38 235 MET A C 1
ATOM 1784 O O . MET A 1 235 ? 2.768 -2.940 -15.859 1.00 97.38 235 MET A O 1
ATOM 1788 N N . ARG A 1 236 ? 3.538 -4.986 -16.325 1.00 97.19 236 ARG A N 1
ATOM 1789 C CA . ARG A 1 236 ? 4.885 -4.524 -16.707 1.00 97.19 236 ARG A CA 1
ATOM 1790 C C . ARG A 1 236 ? 4.873 -3.751 -18.022 1.00 97.19 236 ARG A C 1
ATOM 1792 O O . ARG A 1 236 ? 5.566 -2.744 -18.125 1.00 97.19 236 ARG A O 1
ATOM 1799 N N . GLY A 1 237 ? 4.080 -4.199 -18.994 1.00 96.62 237 GLY A N 1
ATOM 1800 C CA . GLY A 1 237 ? 3.825 -3.465 -20.232 1.00 96.62 237 GLY A CA 1
ATOM 1801 C C . GLY A 1 237 ? 3.187 -2.101 -19.966 1.00 96.62 237 GLY A C 1
ATOM 1802 O O . GLY A 1 237 ? 3.640 -1.103 -20.516 1.00 96.62 237 GLY A O 1
ATOM 1803 N N . ASP A 1 238 ? 2.213 -2.035 -19.058 1.00 95.94 238 ASP A N 1
ATOM 1804 C CA . ASP A 1 238 ? 1.573 -0.787 -18.634 1.00 95.94 238 ASP A CA 1
ATOM 1805 C C . ASP A 1 238 ? 2.572 0.187 -17.995 1.00 95.94 238 ASP A C 1
ATOM 1807 O O . ASP A 1 238 ? 2.511 1.382 -18.269 1.00 95.94 238 ASP A O 1
ATOM 1811 N N . LEU A 1 239 ? 3.516 -0.305 -17.186 1.00 97.19 239 LEU A N 1
ATOM 1812 C CA . LEU A 1 239 ? 4.607 0.507 -16.632 1.00 97.19 239 LEU A CA 1
ATOM 1813 C C . LEU A 1 239 ? 5.603 0.958 -17.710 1.00 97.19 239 LEU A C 1
ATOM 1815 O O . LEU A 1 239 ? 6.023 2.113 -17.708 1.00 97.19 239 LEU A O 1
ATOM 1819 N N . ALA A 1 240 ? 5.974 0.076 -18.640 1.00 95.94 240 ALA A N 1
ATOM 1820 C CA . ALA A 1 240 ? 6.869 0.416 -19.746 1.00 95.94 240 ALA A CA 1
ATOM 1821 C C . ALA A 1 240 ? 6.260 1.492 -20.661 1.00 95.94 240 ALA A C 1
ATOM 1823 O O . ALA A 1 240 ? 6.951 2.424 -21.056 1.00 95.94 240 ALA A O 1
ATOM 1824 N N . ASN A 1 241 ? 4.950 1.429 -20.918 1.00 95.44 241 ASN A N 1
ATOM 1825 C CA . ASN A 1 241 ? 4.218 2.454 -21.669 1.00 95.44 241 ASN A CA 1
ATOM 1826 C C . ASN A 1 241 ? 4.188 3.825 -20.968 1.00 95.44 241 ASN A C 1
ATOM 1828 O O . ASN A 1 241 ? 3.876 4.825 -21.610 1.00 95.44 241 ASN A O 1
ATOM 1832 N N . LEU A 1 242 ? 4.497 3.876 -19.668 1.00 95.44 242 LEU A N 1
ATOM 1833 C CA . LEU A 1 242 ? 4.647 5.102 -18.882 1.00 95.44 242 LEU A CA 1
ATOM 1834 C C . LEU A 1 242 ? 6.120 5.544 -18.750 1.00 95.44 242 LEU A C 1
ATOM 1836 O O . LEU A 1 242 ? 6.435 6.351 -17.878 1.00 95.44 242 LEU A O 1
ATOM 1840 N N . ASP A 1 243 ? 7.028 5.016 -19.577 1.00 96.00 243 ASP A N 1
ATOM 1841 C CA . ASP A 1 243 ? 8.482 5.252 -19.531 1.00 96.00 243 ASP A CA 1
ATOM 1842 C C . ASP A 1 243 ? 9.135 4.867 -18.189 1.00 96.00 243 ASP A C 1
ATOM 1844 O O . ASP A 1 243 ? 10.164 5.420 -17.788 1.00 96.00 243 ASP A O 1
ATOM 1848 N N . PHE A 1 244 ? 8.528 3.956 -17.419 1.00 95.69 244 PHE A N 1
ATOM 1849 C CA . PHE A 1 244 ? 8.989 3.660 -16.060 1.00 95.69 244 PHE A CA 1
ATOM 1850 C C . PHE A 1 244 ? 10.448 3.177 -16.018 1.00 95.69 244 PHE A C 1
ATOM 1852 O O . PHE A 1 244 ? 11.187 3.497 -15.081 1.00 95.69 244 PHE A O 1
ATOM 1859 N N . ILE A 1 245 ? 10.890 2.434 -17.036 1.00 94.25 245 ILE A N 1
ATOM 1860 C CA . ILE A 1 245 ? 12.266 1.934 -17.131 1.00 94.25 245 ILE A CA 1
ATOM 1861 C C . ILE A 1 245 ? 13.219 3.113 -17.354 1.00 94.25 245 ILE A C 1
ATOM 1863 O O . ILE A 1 245 ? 14.185 3.284 -16.613 1.00 94.25 245 ILE A O 1
ATOM 1867 N N . GLU A 1 246 ? 12.919 3.974 -18.317 1.00 94.00 246 GLU A N 1
ATOM 1868 C CA . GLU A 1 246 ? 13.695 5.156 -18.679 1.00 94.00 246 GLU A CA 1
ATOM 1869 C C . GLU A 1 246 ? 13.778 6.159 -17.524 1.00 94.00 246 GLU A C 1
ATOM 1871 O O . GLU A 1 246 ? 14.823 6.776 -17.312 1.00 94.00 246 GLU A O 1
ATOM 1876 N N . ILE A 1 247 ? 12.704 6.289 -16.740 1.00 93.81 247 ILE A N 1
ATOM 1877 C CA . ILE A 1 247 ? 12.649 7.144 -15.551 1.00 93.81 247 ILE A CA 1
ATOM 1878 C C . ILE A 1 247 ? 13.516 6.579 -14.419 1.00 93.81 247 ILE A C 1
ATOM 1880 O O . ILE A 1 247 ? 14.228 7.328 -13.746 1.00 93.81 247 ILE A O 1
ATOM 1884 N N . THR A 1 248 ? 13.469 5.267 -14.178 1.00 93.19 248 THR A N 1
ATOM 1885 C CA . THR A 1 248 ? 14.129 4.652 -13.013 1.00 93.19 248 THR A CA 1
ATOM 1886 C C . THR A 1 248 ? 15.592 4.288 -13.261 1.00 93.19 248 THR A C 1
ATOM 1888 O O . THR A 1 248 ? 16.396 4.351 -12.331 1.00 93.19 248 THR A O 1
ATOM 1891 N N . ARG A 1 249 ? 15.996 3.982 -14.499 1.00 91.75 249 ARG A N 1
ATOM 1892 C CA . ARG A 1 249 ? 17.384 3.627 -14.859 1.00 91.75 249 ARG A CA 1
ATOM 1893 C C . ARG A 1 249 ? 18.424 4.664 -14.402 1.00 91.75 249 ARG A C 1
ATOM 1895 O O . ARG A 1 249 ? 19.399 4.251 -13.768 1.00 91.75 249 ARG A O 1
ATOM 1902 N N . PRO A 1 250 ? 18.239 5.983 -14.622 1.00 91.06 250 PRO A N 1
ATOM 1903 C CA . PRO A 1 250 ? 19.166 7.011 -14.144 1.00 91.06 250 PRO A CA 1
ATOM 1904 C C . PRO A 1 250 ? 19.268 7.099 -12.620 1.00 91.06 250 PRO A C 1
ATOM 1906 O O . PRO A 1 250 ? 20.203 7.710 -12.104 1.00 91.06 250 PRO A O 1
ATOM 1909 N N . MET A 1 251 ? 18.316 6.516 -11.887 1.00 90.81 251 MET A N 1
ATOM 1910 C CA . MET A 1 251 ? 18.365 6.488 -10.433 1.00 90.81 251 MET A CA 1
ATOM 1911 C C . MET A 1 251 ? 19.411 5.486 -9.933 1.00 90.81 251 MET A C 1
ATOM 1913 O O . MET A 1 251 ? 19.878 5.639 -8.817 1.00 90.81 251 MET A O 1
ATOM 1917 N N . ILE A 1 252 ? 19.827 4.475 -10.696 1.00 90.88 252 ILE A N 1
ATOM 1918 C CA . ILE A 1 252 ? 20.746 3.448 -10.183 1.00 90.88 252 ILE A CA 1
ATOM 1919 C C . ILE A 1 252 ? 22.115 4.061 -9.851 1.00 90.88 252 ILE A C 1
ATOM 1921 O O . ILE A 1 252 ? 22.794 4.605 -10.720 1.00 90.88 252 ILE A O 1
ATOM 1925 N N . THR A 1 253 ? 22.550 3.928 -8.594 1.00 89.56 253 THR A N 1
ATOM 1926 C CA . THR A 1 253 ? 23.846 4.471 -8.133 1.00 89.56 253 THR A CA 1
ATOM 1927 C C . THR A 1 253 ? 24.913 3.409 -7.876 1.00 89.56 253 THR A C 1
ATOM 1929 O O . THR A 1 253 ? 26.081 3.752 -7.698 1.00 89.56 253 THR A O 1
ATOM 1932 N N . ALA A 1 254 ? 24.524 2.130 -7.848 1.00 84.06 254 ALA A N 1
ATOM 1933 C CA . ALA A 1 254 ? 25.359 1.009 -7.410 1.00 84.06 254 ALA A CA 1
ATOM 1934 C C . ALA A 1 254 ? 25.895 1.157 -5.968 1.00 84.06 254 ALA A C 1
ATOM 1936 O O . ALA A 1 254 ? 26.868 0.500 -5.592 1.00 84.06 254 ALA A O 1
ATOM 1937 N N . ALA A 1 255 ? 25.246 1.989 -5.147 1.00 84.38 255 ALA A N 1
ATOM 1938 C CA . ALA A 1 255 ? 25.523 2.103 -3.718 1.00 84.38 255 ALA A CA 1
ATOM 1939 C C . ALA A 1 255 ? 24.855 0.975 -2.914 1.00 84.38 255 ALA A C 1
ATOM 1941 O O . ALA A 1 255 ? 25.217 0.751 -1.759 1.00 84.38 255 ALA A O 1
ATOM 1942 N N . GLY A 1 256 ? 23.896 0.262 -3.521 1.00 84.81 256 GLY A N 1
ATOM 1943 C CA . GLY A 1 256 ? 23.168 -0.829 -2.872 1.00 84.81 256 GLY A CA 1
ATOM 1944 C C . GLY A 1 256 ? 22.181 -0.330 -1.817 1.00 84.81 256 GLY A C 1
ATOM 1945 O O . GLY A 1 256 ? 21.933 -1.020 -0.830 1.00 84.81 256 GLY A O 1
ATOM 1946 N N . ASP A 1 257 ? 21.662 0.885 -1.996 1.00 91.62 257 ASP A N 1
ATOM 1947 C CA . ASP A 1 257 ? 20.608 1.428 -1.145 1.00 91.62 257 ASP A CA 1
ATOM 1948 C C . ASP A 1 257 ? 19.225 0.857 -1.516 1.00 91.62 257 ASP A C 1
ATOM 1950 O O . ASP A 1 257 ? 19.076 0.054 -2.438 1.00 91.62 257 ASP A O 1
ATOM 1954 N N . GLU A 1 258 ? 18.189 1.256 -0.777 1.00 93.75 258 GLU A N 1
ATOM 1955 C CA . GLU A 1 258 ? 16.838 0.716 -0.963 1.00 93.75 258 GLU A CA 1
ATOM 1956 C C . GLU A 1 258 ? 16.268 0.978 -2.365 1.00 93.75 258 GLU A C 1
ATOM 1958 O O . GLU A 1 258 ? 15.533 0.137 -2.877 1.00 93.75 258 GLU A O 1
ATOM 1963 N N . VAL A 1 259 ? 16.614 2.098 -3.010 1.00 94.75 259 VAL A N 1
ATOM 1964 C CA . VAL A 1 259 ? 16.155 2.383 -4.379 1.00 94.75 259 VAL A CA 1
ATOM 1965 C C . VAL A 1 259 ? 16.839 1.436 -5.363 1.00 94.75 259 VAL A C 1
ATOM 1967 O O . VAL A 1 259 ? 16.154 0.814 -6.173 1.00 94.75 259 VAL A O 1
ATOM 1970 N N . ASP A 1 260 ? 18.162 1.265 -5.254 1.00 94.69 260 ASP A N 1
ATOM 1971 C CA . ASP A 1 260 ? 18.913 0.324 -6.095 1.00 94.69 260 ASP A CA 1
ATOM 1972 C C . ASP A 1 260 ? 18.373 -1.111 -5.939 1.00 94.69 260 ASP A C 1
A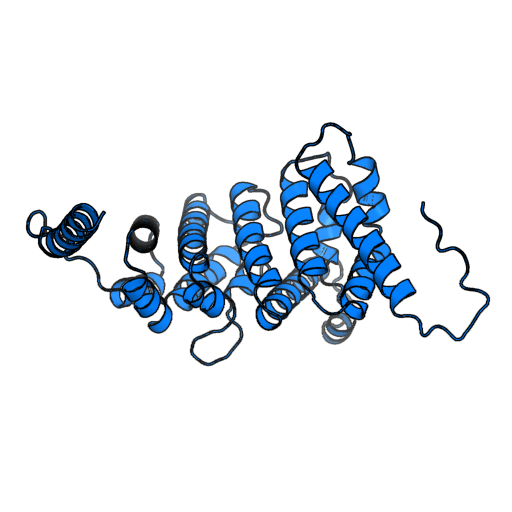TOM 1974 O O . ASP A 1 260 ? 18.184 -1.817 -6.930 1.00 94.69 260 ASP A O 1
ATOM 1978 N N . ILE A 1 261 ? 18.073 -1.528 -4.702 1.00 95.50 261 ILE A N 1
ATOM 1979 C CA . ILE A 1 261 ? 17.499 -2.847 -4.399 1.00 95.50 261 ILE A CA 1
ATOM 1980 C C . ILE A 1 261 ? 16.134 -3.017 -5.075 1.00 95.50 261 ILE A C 1
ATOM 1982 O O . ILE A 1 261 ? 15.894 -4.044 -5.706 1.00 95.50 261 ILE A O 1
ATOM 1986 N N . GLN A 1 262 ? 15.235 -2.036 -4.962 1.00 96.75 262 GLN A N 1
ATOM 1987 C CA . GLN A 1 262 ? 13.890 -2.164 -5.530 1.00 96.75 262 GLN A CA 1
ATOM 1988 C C . GLN A 1 262 ? 13.884 -2.145 -7.064 1.00 96.75 262 GLN A C 1
ATOM 1990 O O . GLN A 1 262 ? 13.098 -2.877 -7.667 1.00 96.75 262 GLN A O 1
ATOM 1995 N N . ILE A 1 263 ? 14.778 -1.382 -7.703 1.00 96.19 263 ILE A N 1
ATOM 1996 C CA . ILE A 1 263 ? 14.949 -1.425 -9.166 1.00 96.19 263 ILE A CA 1
ATOM 1997 C C . ILE A 1 263 ? 15.511 -2.787 -9.596 1.00 96.19 263 ILE A C 1
ATOM 1999 O O . ILE A 1 263 ? 15.015 -3.391 -10.545 1.00 96.19 263 ILE A O 1
ATOM 2003 N N . ALA A 1 264 ? 16.493 -3.323 -8.864 1.00 96.75 264 ALA A N 1
ATOM 2004 C CA . ALA A 1 264 ? 17.049 -4.642 -9.153 1.00 96.75 264 ALA A CA 1
ATOM 2005 C C . ALA A 1 264 ? 16.007 -5.767 -9.014 1.00 96.75 264 ALA A C 1
ATOM 2007 O O . ALA A 1 264 ? 15.994 -6.684 -9.834 1.00 96.75 264 ALA A O 1
ATOM 2008 N N . ILE A 1 265 ? 15.115 -5.685 -8.016 1.00 97.19 265 ILE A N 1
ATOM 2009 C CA . ILE A 1 265 ? 13.981 -6.613 -7.866 1.00 97.19 265 ILE A CA 1
ATOM 2010 C C . ILE A 1 265 ? 13.074 -6.546 -9.098 1.00 97.19 265 ILE A C 1
ATOM 2012 O O . ILE A 1 265 ? 12.738 -7.587 -9.658 1.00 97.19 265 ILE A O 1
ATOM 2016 N N . PHE A 1 266 ? 12.718 -5.343 -9.557 1.00 97.31 266 PHE A N 1
ATOM 2017 C CA . PHE A 1 266 ? 11.880 -5.176 -10.745 1.00 97.31 266 PHE A CA 1
ATOM 2018 C C . PHE A 1 266 ? 12.501 -5.850 -11.981 1.00 97.31 266 PHE A C 1
ATOM 2020 O O . PHE A 1 266 ? 11.837 -6.637 -12.660 1.00 97.31 266 PHE A O 1
ATOM 2027 N N . ASP A 1 267 ? 13.792 -5.602 -12.229 1.00 96.56 267 ASP A N 1
ATOM 2028 C CA . ASP A 1 267 ? 14.541 -6.188 -13.347 1.00 96.56 267 ASP A CA 1
ATOM 2029 C C . ASP A 1 267 ? 14.646 -7.714 -13.265 1.00 96.56 267 ASP A C 1
ATOM 2031 O O . ASP A 1 267 ? 14.551 -8.408 -14.281 1.00 96.56 267 ASP A O 1
ATOM 2035 N N . GLN A 1 268 ? 14.895 -8.248 -12.067 1.00 97.62 268 GLN A N 1
ATOM 2036 C CA . GLN A 1 268 ? 15.012 -9.686 -11.847 1.00 97.62 268 GLN A CA 1
ATOM 2037 C C . GLN A 1 268 ? 13.690 -10.393 -12.152 1.00 97.62 268 GLN A C 1
ATOM 2039 O O . GLN A 1 268 ? 13.685 -11.400 -12.857 1.00 97.62 268 GLN A O 1
ATOM 2044 N N . GLU A 1 269 ? 12.583 -9.847 -11.661 1.00 97.12 269 GLU A N 1
ATOM 2045 C CA . GLU A 1 269 ? 11.254 -10.423 -11.852 1.00 97.12 269 GLU A CA 1
ATOM 2046 C C . GLU A 1 269 ? 10.772 -10.267 -13.303 1.00 97.12 269 GLU A C 1
ATOM 2048 O O . GLU A 1 269 ? 10.154 -11.175 -13.850 1.00 97.12 269 GLU A O 1
ATOM 2053 N N . MET A 1 270 ? 11.140 -9.179 -13.990 1.00 95.50 270 MET A N 1
ATOM 2054 C CA . MET A 1 270 ? 10.898 -9.037 -15.433 1.00 95.50 270 MET A CA 1
ATOM 2055 C C . MET A 1 270 ? 11.629 -10.116 -16.251 1.00 95.50 270 MET A C 1
ATOM 2057 O O . MET A 1 270 ? 11.065 -10.676 -17.189 1.00 95.50 270 MET A O 1
ATOM 2061 N N . LYS A 1 271 ? 12.875 -10.449 -15.887 1.00 96.19 271 LYS A N 1
ATOM 2062 C CA . LYS A 1 271 ? 13.620 -11.553 -16.517 1.00 96.19 271 LYS A CA 1
ATOM 2063 C C . LYS A 1 271 ? 13.025 -12.920 -16.177 1.00 96.19 271 LYS A C 1
ATOM 2065 O O . LYS A 1 271 ? 13.020 -13.801 -17.033 1.00 96.19 271 LYS A O 1
ATOM 2070 N N . ALA A 1 272 ? 12.544 -13.102 -14.946 1.00 96.06 272 ALA A N 1
ATOM 2071 C CA . ALA A 1 272 ? 11.892 -14.336 -14.519 1.00 96.06 272 ALA A CA 1
ATOM 2072 C C . ALA A 1 272 ? 10.600 -14.589 -15.311 1.00 96.06 272 ALA A C 1
ATOM 2074 O O . ALA A 1 272 ? 10.414 -15.691 -15.823 1.00 96.06 272 ALA A O 1
ATOM 2075 N N . ASP A 1 273 ? 9.776 -13.557 -15.501 1.00 96.00 273 ASP A N 1
ATOM 2076 C CA . ASP A 1 273 ? 8.567 -13.625 -16.326 1.00 96.00 273 ASP A CA 1
ATOM 2077 C C . ASP A 1 273 ? 8.870 -13.990 -17.786 1.00 96.00 273 ASP A C 1
ATOM 2079 O O . ASP A 1 273 ? 8.186 -14.831 -18.369 1.00 96.00 273 ASP A O 1
ATOM 2083 N N . ALA A 1 274 ? 9.915 -13.398 -18.381 1.00 93.69 274 ALA A N 1
ATOM 2084 C CA . ALA A 1 274 ? 10.333 -13.728 -19.744 1.00 93.69 274 ALA A CA 1
ATOM 2085 C C . ALA A 1 274 ? 10.725 -15.212 -19.876 1.00 93.69 274 ALA A C 1
ATOM 2087 O O . ALA A 1 274 ? 10.271 -15.898 -20.792 1.00 93.69 274 ALA A O 1
ATOM 2088 N N . ALA A 1 275 ? 11.496 -15.734 -18.917 1.00 94.19 275 ALA A N 1
ATOM 2089 C CA . ALA A 1 275 ? 11.877 -17.144 -18.889 1.00 94.19 275 ALA A CA 1
ATOM 2090 C C . ALA A 1 275 ? 10.672 -18.081 -18.662 1.00 94.19 275 ALA A C 1
ATOM 2092 O O . ALA A 1 275 ? 10.608 -19.161 -19.252 1.00 94.19 275 ALA A O 1
ATOM 2093 N N . GLU A 1 276 ? 9.703 -17.683 -17.831 1.00 93.25 276 GLU A N 1
ATOM 2094 C CA . GLU A 1 276 ? 8.467 -18.443 -17.602 1.00 93.25 276 GLU A CA 1
ATOM 2095 C C . GLU A 1 276 ? 7.605 -18.518 -18.874 1.00 93.25 276 GLU A C 1
ATOM 2097 O O . GLU A 1 276 ? 7.086 -19.589 -19.204 1.00 93.25 276 GLU A O 1
ATOM 2102 N N . LEU A 1 277 ? 7.498 -17.419 -19.629 1.00 90.25 277 LEU A N 1
ATOM 2103 C CA . LEU A 1 277 ? 6.797 -17.380 -20.917 1.00 90.25 277 LEU A CA 1
ATOM 2104 C C . LEU A 1 277 ? 7.460 -18.280 -21.966 1.00 90.25 277 LEU A C 1
ATOM 2106 O O . LEU A 1 277 ? 6.768 -19.053 -22.631 1.00 90.25 277 LEU A O 1
ATOM 2110 N N . GLU A 1 278 ? 8.788 -18.220 -22.092 1.00 87.25 278 GLU A N 1
ATOM 2111 C CA . GLU A 1 278 ? 9.551 -19.089 -22.997 1.00 87.25 278 GLU A CA 1
ATOM 2112 C C . GLU A 1 278 ? 9.388 -20.573 -22.634 1.00 87.25 278 GLU A C 1
ATOM 2114 O O . GLU A 1 278 ? 9.204 -21.414 -23.515 1.00 87.25 278 GLU A O 1
ATOM 2119 N N . GLY A 1 279 ? 9.397 -20.902 -21.338 1.00 79.25 279 GLY A N 1
ATOM 2120 C CA . GLY A 1 279 ? 9.173 -22.264 -20.841 1.00 79.25 279 GLY A CA 1
ATOM 2121 C C . GLY A 1 279 ? 7.730 -22.760 -20.992 1.00 79.25 279 GLY A C 1
ATOM 2122 O O . GLY A 1 279 ? 7.504 -23.968 -21.078 1.00 79.25 279 GLY A O 1
ATOM 2123 N N . SER A 1 280 ? 6.763 -21.842 -21.055 1.00 67.25 280 SER A N 1
ATOM 2124 C CA . SER A 1 280 ? 5.335 -22.131 -21.249 1.00 67.25 280 SER A CA 1
ATOM 2125 C C . SER A 1 280 ? 4.937 -22.241 -22.724 1.00 67.25 280 SER A C 1
ATOM 2127 O O . SER A 1 280 ? 3.834 -22.705 -23.032 1.00 67.25 280 SER A O 1
ATOM 2129 N N . ALA A 1 281 ? 5.820 -21.853 -23.650 1.00 56.72 281 ALA A N 1
ATOM 2130 C CA . ALA A 1 281 ? 5.602 -22.048 -25.074 1.00 56.72 281 ALA A CA 1
ATOM 2131 C C . ALA A 1 281 ? 5.596 -23.558 -25.391 1.00 56.72 281 ALA A C 1
ATOM 2133 O O . ALA A 1 281 ? 6.573 -24.260 -25.093 1.00 56.72 281 ALA A O 1
ATOM 2134 N N . PRO A 1 282 ? 4.520 -24.106 -25.993 1.00 50.12 282 PRO A N 1
ATOM 2135 C CA . PRO A 1 282 ? 4.488 -25.515 -26.353 1.00 50.12 282 PRO A CA 1
ATOM 2136 C C . PRO A 1 282 ? 5.676 -25.809 -27.270 1.00 50.12 282 PRO A C 1
ATOM 2138 O O . PRO A 1 282 ? 5.842 -25.160 -28.303 1.00 50.12 282 PRO A O 1
ATOM 2141 N N . HIS A 1 283 ? 6.513 -26.778 -26.881 1.00 48.59 283 HIS A N 1
ATOM 2142 C CA . HIS A 1 283 ? 7.613 -27.296 -27.694 1.00 48.59 283 HIS A CA 1
ATOM 2143 C C . HIS A 1 283 ? 7.058 -27.816 -29.025 1.00 48.59 283 HIS A C 1
ATOM 2145 O O . HIS A 1 283 ? 6.676 -28.980 -29.145 1.00 48.59 283 HIS A O 1
ATOM 2151 N N . GLY A 1 284 ? 6.935 -26.929 -30.008 1.00 45.69 284 GLY A N 1
ATOM 2152 C CA . GLY A 1 284 ? 6.166 -27.250 -31.197 1.00 45.69 284 GLY A CA 1
ATOM 2153 C C . GLY A 1 284 ? 5.848 -26.103 -32.140 1.00 45.69 284 GLY A C 1
ATOM 2154 O O . GLY A 1 284 ? 4.974 -26.304 -32.961 1.00 45.69 284 GLY A O 1
ATOM 2155 N N . PHE A 1 285 ? 6.521 -24.954 -32.090 1.00 40.91 285 PHE A N 1
ATOM 2156 C CA . PHE A 1 285 ? 6.650 -24.085 -33.264 1.00 40.91 285 PHE A CA 1
ATOM 2157 C C . PHE A 1 285 ? 8.004 -23.387 -33.199 1.00 40.91 285 PHE A C 1
ATOM 2159 O O . PHE A 1 285 ? 8.235 -22.495 -32.390 1.00 40.91 285 PHE A O 1
ATOM 2166 N N . GLY A 1 286 ? 8.932 -23.880 -34.015 1.00 42.34 286 GLY A N 1
ATOM 2167 C CA . GLY A 1 286 ? 10.165 -23.168 -34.292 1.00 42.34 286 GLY A CA 1
ATOM 2168 C C . GLY A 1 286 ? 9.906 -21.944 -35.171 1.00 42.34 286 GLY A C 1
ATOM 2169 O O . GLY A 1 286 ? 8.958 -21.929 -35.955 1.00 42.34 286 GLY A O 1
ATOM 2170 N N . ALA A 1 287 ? 10.861 -21.022 -35.067 1.00 45.81 287 ALA A N 1
ATOM 2171 C CA . ALA A 1 287 ? 11.110 -19.840 -35.887 1.00 45.81 287 ALA A CA 1
ATOM 2172 C C . ALA A 1 287 ? 10.326 -18.559 -35.536 1.00 45.81 287 ALA A C 1
ATOM 2174 O O . ALA A 1 287 ? 9.102 -18.509 -35.578 1.00 45.81 287 ALA A O 1
ATOM 2175 N N . ASP A 1 288 ? 11.133 -17.524 -35.278 1.00 46.19 288 ASP A N 1
ATOM 2176 C CA . ASP A 1 288 ? 10.853 -16.087 -35.316 1.00 46.19 288 ASP A CA 1
ATOM 2177 C C . ASP A 1 288 ? 9.937 -15.498 -34.234 1.00 46.19 288 ASP A C 1
ATOM 2179 O O . ASP A 1 288 ? 8.793 -15.128 -34.486 1.00 46.19 288 ASP A O 1
ATOM 2183 N N . ILE A 1 289 ? 10.505 -15.256 -33.047 1.00 45.66 289 ILE A N 1
ATOM 2184 C CA . ILE A 1 289 ? 10.115 -14.081 -32.256 1.00 45.66 289 ILE A CA 1
ATOM 2185 C C . ILE A 1 289 ? 11.313 -13.138 -32.236 1.00 45.66 289 ILE A C 1
ATOM 2187 O O . ILE A 1 289 ? 12.370 -13.444 -31.688 1.00 45.66 289 ILE A O 1
ATOM 2191 N N . ALA A 1 290 ? 11.129 -12.029 -32.946 1.00 42.59 290 ALA A N 1
ATOM 2192 C CA . ALA A 1 290 ? 12.069 -10.937 -33.071 1.00 42.59 290 ALA A CA 1
ATOM 2193 C C . ALA A 1 290 ? 12.478 -10.398 -31.695 1.00 42.59 290 ALA A C 1
ATOM 2195 O O . ALA A 1 290 ? 11.664 -10.299 -30.778 1.00 42.59 290 ALA A O 1
ATOM 2196 N N . GLU A 1 291 ? 13.754 -10.040 -31.609 1.00 39.34 291 GLU A N 1
ATOM 2197 C CA . GLU A 1 291 ? 14.401 -9.346 -30.504 1.00 39.34 291 GLU A CA 1
ATOM 2198 C C . GLU A 1 291 ? 13.509 -8.220 -29.957 1.00 39.34 291 GLU A C 1
ATOM 2200 O O . GLU A 1 291 ? 13.263 -7.216 -30.627 1.00 39.34 291 GLU A O 1
ATOM 2205 N N . ILE A 1 292 ? 13.039 -8.377 -28.719 1.00 42.38 292 ILE A N 1
ATOM 2206 C CA . ILE A 1 292 ? 12.589 -7.241 -27.916 1.00 42.38 292 ILE A CA 1
ATOM 2207 C C . ILE A 1 292 ? 13.869 -6.495 -27.515 1.00 42.38 292 ILE A C 1
ATOM 2209 O O . ILE A 1 292 ? 14.741 -7.105 -26.886 1.00 42.38 292 ILE A O 1
ATOM 2213 N N . PRO A 1 293 ? 14.044 -5.218 -27.893 1.00 41.47 293 PRO A N 1
ATOM 2214 C CA . PRO A 1 293 ? 15.268 -4.504 -27.586 1.00 41.47 293 PRO A CA 1
ATOM 2215 C C . PRO A 1 293 ? 15.323 -4.234 -26.081 1.00 41.47 293 PRO A C 1
ATOM 2217 O O . PRO A 1 293 ? 14.528 -3.472 -25.538 1.00 41.47 293 PRO A O 1
ATOM 2220 N N . LEU A 1 294 ? 16.286 -4.864 -25.413 1.00 39.59 294 LEU A N 1
ATOM 2221 C CA . LEU A 1 294 ? 16.783 -4.404 -24.123 1.00 39.59 294 LEU A CA 1
ATOM 2222 C C . LEU A 1 294 ? 17.569 -3.111 -24.377 1.00 39.59 294 LEU A C 1
ATOM 2224 O O . LEU A 1 294 ? 18.676 -3.168 -24.919 1.00 39.59 294 LEU A O 1
ATOM 2228 N N . ALA A 1 295 ? 16.983 -1.969 -24.021 1.00 47.88 295 ALA A N 1
ATOM 2229 C CA . ALA A 1 295 ? 17.669 -0.683 -23.903 1.00 47.88 295 ALA A CA 1
ATOM 2230 C C . ALA A 1 295 ? 17.767 -0.280 -22.425 1.00 47.88 295 ALA A C 1
ATOM 2232 O O . ALA A 1 295 ? 16.784 -0.499 -21.678 1.00 47.88 295 ALA A O 1
#

InterPro domains:
  IPR010472 Formin, FH3 domain [PF06367] (188-280)
  IPR010473 Formin, GTPase-binding domain [PF06371] (15-153)
  IPR010473 Formin, GTPase-binding domain [SM01140] (3-156)
  IPR011989 Armadillo-like helical [G3DSA:1.25.10.10] (25-279)
  IPR014768 Rho GTPase-binding/formin homology 3 (GBD/FH3) domain [PS51232] (1-295)
  IPR016024 Armadillo-type fold [SSF48371] (28-281)
  IPR051661 Actin filament dynamics regulator [PTHR47102] (22-293)

Secondary structure (DSSP, 8-state):
-HHHHHHHHHHHHHHTT---SS---PPPHHHHHHHHHT---HHHHHHHHHHHHHS-HHHHHHHHHTTHHHHHHHHHHHHHT-SS--HHHHHHHHHHHHHHHHHTTSHHHHHHHHB-TTSSBPSHHHHHHSSTT-GGG-S-HHHHHHHHHHHHHHHHH-HHHHHHHHHHHHHHHHHHHHHH--SS-HHHHHTT--TTHHHHHHHTT----HHHHHHHHHHHHHHHH---HHHHHHHHHHHHTTTHHHHHGGG--SS--HHHHHHHHHHHHHHHHHHHHHHHS-S---S--------

pLDDT: mean 84.19, std 17.31, range [38.78, 98.38]

Radius of gyration: 22.54 Å; chains: 1; bounding box: 46×49×77 Å

Sequence (295 aa):
PALQKREMLKGFALKNNRDTGDSRRAREPMEYVEILEKDPTLDELAECQSWLATETIEKMQQFVQAGGSAAIAGVLAKLCHLSMRSHSDTQRIESAMRCLKALIKEEAGLLAVITSPDGSPSKVCESFASGGGSLLLSENESLLQSAVAVLSAVAVFSEAGHRTVLAALEELTLNTSTQSDSSMDRSMRVENVNPFDAIVDRFRDQPRAKWQAHLLTLLNAVVNGCTDISRRVAMRGDLANLDFIEITRPMITAAGDEVDIQIAIFDQEMKADAAELEGSAPHGFGADIAEIPLA

Organism: NCBI:txid156173

Foldseek 3Di:
DVVVVVVVVVVVVVVVVPPPPDPPPPDQLLNLLVCLQVQHFLVSLQVLLVCLQPDDPVSLLVNLLSQVLLSLLVLLLVLQQDLDHDPRSVSSLLSSLSNLVSQLVDPSSLVSCQAPPVRHGRCNLLSQLDHNRRLCPHPPLSSNLSSLVSLLSQLQPDPSSLVSNLVSLLNSQLRVVCVVDVDDDSVVCSVDRLSCQNVLVVLPPDDDDPSLLSSLSSLLSSLVSDPDLVSSVVNVVSCVVNVSCVSLVVVQDVPPDSSNVSVVSVVVVNVVSVVVVVVPPPPPDDDDDDDPDDD